Protein AF-A0A6N8VVC7-F1 (afdb_monomer)

Secondary structure (DSSP, 8-state):
-HHHHHHTTSS--SSS--EETTEEGGG--HHHHHHHHHHTEEEEESS----TTS-HHHHHSHHHHHTT--HHHHHHHHHHHHHHTT-GGGTT--GGGS-HHHHHHHHHHHHHTT--SEEEEESTTTTS-HHHHHHHHHHHHHHHHHH--EEEEE-S-HHHHHHH-SSEEEEETTEEEEEE-HHHHHHS-SSHHHHHHTTT---TTT-BHHHH-BS-SS-S-S---GGGEEETT-BHHHHHHHHHT-SSPEEEE-TTS-EEEEE-HHHHHHHHHHHHHHHHHHHTT----

pLDDT: mean 82.98, std 14.03, range [32.19, 97.25]

Mean predicted aligned error: 11.32 Å

Radius of gyration: 23.04 Å; Cα contacts (8 Å, |Δi|>4): 429; chains: 1; bounding box: 65×51×52 Å

Sequence (289 aa):
STLVRCINRLIEPSVGQVWLDGREVTAMNQEDLREIRRRELAMVFQHFGLMPHRNVLDNVGLPLEVAGVDKQERRERANSALELVGLGEWTGSMPNQLSGGMKQRVGLARGLAMDTPVLLMDEPFSALDPVIRRELQDELLALQESVQKTIVFITHDLNEAVRVGDRIAIMRDGEVVQVGAPNDVVLNPADSFVREFTQDVRLHGMVTAASIMDTGVEALTAQADDRYVVLEDAVLDELVPAGLSATQPLQVVNRAGVLVGVIPLERLARAMVSDEAAVAATTEGEPAG

Foldseek 3Di:
DVVLCCLLPVDQDPDDFHDDPNDTLNPDDPVVSVQCDLAAEFEQELPLPFDQPDFLLCSLLVSVVVSVHDPVLSSVLLLVLCVLLVNNVRRRPGPVVDDPLVSLSSSSSSRVSSLHQEYEYAASPVPDDPVSSVVVLVSVQVCCVPSVHHYHYDDLQLLSCLSNPQKDFDDDPRDGLDIDGSLCLQLPPNDPVSPVSLQQHACFPPDFLLSQFDQPPPDPPDDDPPLQEDERRHTLVNNVVSLVPDPAWHFYAYPVRRTRGTHGSVSSVSNVSSNVSNVVVVVVPDDDD

Structure (mmCIF, N/CA/C/O backbone):
data_AF-A0A6N8VVC7-F1
#
_entry.id   AF-A0A6N8VVC7-F1
#
loop_
_atom_site.group_PDB
_atom_site.id
_atom_site.type_symbol
_atom_site.label_atom_id
_atom_site.label_alt_id
_atom_site.label_comp_id
_atom_site.label_asym_id
_atom_site.label_entity_id
_atom_site.label_seq_id
_atom_site.pdbx_PDB_ins_code
_atom_site.Cartn_x
_atom_site.Cartn_y
_atom_site.Cartn_z
_atom_site.occupancy
_atom_site.B_iso_or_equiv
_atom_site.auth_seq_id
_atom_site.auth_comp_id
_atom_site.auth_asym_id
_atom_site.auth_atom_id
_atom_site.pdbx_PDB_model_num
ATOM 1 N N . SER A 1 1 ? -5.284 7.914 -7.922 1.00 78.94 1 SER A N 1
ATOM 2 C CA . SER A 1 1 ? -6.474 7.977 -7.049 1.00 78.94 1 SER A CA 1
ATOM 3 C C . SER A 1 1 ? -7.783 7.387 -7.624 1.00 78.94 1 SER A C 1
ATOM 5 O O . SER A 1 1 ? -8.416 6.586 -6.944 1.00 78.94 1 SER A O 1
ATOM 7 N N . THR A 1 2 ? -8.243 7.698 -8.850 1.00 91.69 2 THR A N 1
ATOM 8 C CA . THR A 1 2 ? -9.543 7.170 -9.358 1.00 91.69 2 THR A CA 1
ATOM 9 C C . THR A 1 2 ? -9.601 5.641 -9.463 1.00 91.69 2 THR A C 1
ATOM 11 O O . THR A 1 2 ? -10.576 5.041 -9.023 1.00 91.69 2 THR A O 1
ATOM 14 N N . LEU A 1 3 ? -8.543 4.998 -9.973 1.00 92.19 3 LEU A N 1
ATOM 15 C CA . LEU A 1 3 ? -8.510 3.544 -10.175 1.00 92.19 3 LEU A CA 1
ATOM 16 C C . LEU A 1 3 ? -8.762 2.751 -8.881 1.00 92.19 3 LEU A C 1
ATOM 18 O O . LEU A 1 3 ? -9.628 1.883 -8.861 1.00 92.19 3 LEU A O 1
ATOM 22 N N . VAL A 1 4 ? -8.079 3.078 -7.778 1.00 92.44 4 VAL A N 1
ATOM 23 C CA . VAL A 1 4 ? -8.287 2.372 -6.496 1.00 92.44 4 VAL A CA 1
ATOM 24 C C . VAL A 1 4 ? -9.694 2.569 -5.942 1.00 92.44 4 VAL A C 1
ATOM 26 O O . VAL A 1 4 ? -10.277 1.657 -5.356 1.00 92.44 4 VAL A O 1
ATOM 29 N N . ARG A 1 5 ? -10.285 3.746 -6.174 1.00 92.12 5 ARG A N 1
ATOM 30 C CA . ARG A 1 5 ? -11.671 4.017 -5.788 1.00 92.12 5 ARG A CA 1
ATOM 31 C C . ARG A 1 5 ? -12.655 3.228 -6.641 1.00 92.12 5 ARG A C 1
ATOM 33 O O . ARG A 1 5 ? -13.682 2.830 -6.104 1.00 92.12 5 ARG A O 1
ATOM 40 N N . CYS A 1 6 ? -12.333 2.946 -7.902 1.00 93.94 6 CYS A N 1
ATOM 41 C CA . CYS A 1 6 ? -13.095 2.019 -8.736 1.00 93.94 6 CYS A CA 1
ATOM 42 C C . CYS A 1 6 ? -12.968 0.567 -8.249 1.00 93.94 6 CYS A C 1
ATOM 44 O O . CYS A 1 6 ? -13.975 -0.135 -8.224 1.00 93.94 6 CYS A O 1
ATOM 46 N N . ILE A 1 7 ? -11.787 0.132 -7.785 1.00 92.50 7 ILE A N 1
ATOM 47 C CA . ILE A 1 7 ? -11.588 -1.219 -7.215 1.00 92.50 7 ILE A CA 1
ATOM 48 C C . ILE A 1 7 ? -12.507 -1.438 -6.007 1.00 92.50 7 ILE A C 1
ATOM 50 O O . ILE A 1 7 ? -13.240 -2.419 -5.947 1.00 92.50 7 ILE A O 1
ATOM 54 N N . ASN A 1 8 ? -12.532 -0.486 -5.070 1.00 91.44 8 ASN A N 1
ATOM 55 C CA . ASN A 1 8 ? -13.450 -0.537 -3.929 1.00 91.44 8 ASN A CA 1
ATOM 56 C C . ASN A 1 8 ? -14.879 -0.074 -4.278 1.00 91.44 8 ASN A C 1
ATOM 58 O O . ASN A 1 8 ? -15.743 0.005 -3.404 1.00 91.44 8 ASN A O 1
ATOM 62 N N . ARG A 1 9 ? -15.137 0.303 -5.537 1.00 93.69 9 ARG A N 1
ATOM 63 C CA . ARG A 1 9 ? -16.405 0.853 -6.040 1.00 93.69 9 ARG A CA 1
ATOM 64 C C . ARG A 1 9 ? -16.949 2.042 -5.224 1.00 93.69 9 ARG A C 1
ATOM 66 O O . ARG A 1 9 ? -18.148 2.191 -5.015 1.00 93.69 9 ARG A O 1
ATOM 73 N N . LEU A 1 10 ? -16.053 2.856 -4.662 1.00 91.81 10 LEU A N 1
ATOM 74 C CA . LEU A 1 10 ? -16.394 4.180 -4.115 1.00 91.81 10 LEU A CA 1
ATOM 75 C C . LEU A 1 10 ? -16.723 5.168 -5.239 1.00 91.81 10 LEU A C 1
ATOM 77 O O . LEU A 1 10 ? -17.429 6.147 -5.015 1.00 91.81 10 LEU A O 1
ATOM 81 N N . ILE A 1 11 ? -16.167 4.909 -6.422 1.00 93.94 11 ILE A N 1
ATOM 82 C CA . ILE A 1 11 ? -16.544 5.525 -7.686 1.00 93.94 11 ILE A CA 1
ATOM 83 C C . ILE A 1 11 ? -17.031 4.399 -8.594 1.00 93.94 11 ILE A C 1
ATOM 85 O O . ILE A 1 11 ? -16.358 3.375 -8.728 1.00 93.94 11 ILE A O 1
ATOM 89 N N . GLU A 1 12 ? -18.184 4.601 -9.217 1.00 92.81 12 GLU A N 1
ATOM 90 C CA . GLU A 1 12 ? -18.783 3.649 -10.142 1.00 92.81 12 GLU A CA 1
ATOM 91 C C . GLU A 1 12 ? -18.022 3.680 -11.475 1.00 92.81 12 GLU A C 1
ATOM 93 O O . GLU A 1 12 ? -17.964 4.736 -12.115 1.00 92.81 12 GLU A O 1
ATOM 98 N N . PRO A 1 13 ? -17.438 2.551 -11.918 1.00 94.50 13 PRO A N 1
ATOM 99 C CA . PRO A 1 13 ? -16.832 2.474 -13.239 1.00 94.50 13 PRO A CA 1
ATOM 100 C C . PRO A 1 13 ? -17.896 2.684 -14.318 1.00 94.50 13 PRO A C 1
ATOM 102 O O . PRO A 1 13 ? -18.950 2.051 -14.280 1.00 94.50 13 PRO A O 1
ATOM 105 N N . SER A 1 14 ? -17.615 3.536 -15.304 1.00 94.00 14 SER A N 1
ATOM 106 C CA . SER A 1 14 ? -18.539 3.759 -16.424 1.00 94.00 14 SER A CA 1
ATOM 107 C C . SER A 1 14 ? -18.718 2.505 -17.285 1.00 94.00 14 SER A C 1
ATOM 109 O O . SER A 1 14 ? -19.820 2.221 -17.742 1.00 94.00 14 SER A O 1
ATOM 111 N N . VAL A 1 15 ? -17.625 1.770 -17.511 1.00 94.50 15 VAL A N 1
ATOM 112 C CA . VAL A 1 15 ? -17.541 0.517 -18.277 1.00 94.50 15 VAL A CA 1
ATOM 113 C C . VAL A 1 15 ? -16.501 -0.401 -17.627 1.00 94.50 15 VAL A C 1
ATOM 115 O O . VAL A 1 15 ? -15.638 0.062 -16.879 1.00 94.50 15 VAL A O 1
ATOM 118 N N . GLY A 1 16 ? -16.546 -1.690 -17.962 1.00 94.62 16 GLY A N 1
ATOM 119 C CA . GLY A 1 16 ? -15.593 -2.689 -17.480 1.00 94.62 16 GLY A CA 1
ATOM 120 C C . GLY A 1 16 ? -16.075 -3.426 -16.233 1.00 94.62 16 GLY A C 1
ATOM 121 O O . GLY A 1 16 ? -17.210 -3.259 -15.791 1.00 94.62 16 GLY A O 1
ATOM 122 N N . GLN A 1 17 ? -15.209 -4.285 -15.702 1.00 95.81 17 GLN A N 1
ATOM 123 C CA . GLN A 1 17 ? -15.531 -5.175 -14.590 1.00 95.81 17 GLN A CA 1
ATOM 124 C C . GLN A 1 17 ? -14.400 -5.178 -13.569 1.00 95.81 17 GLN A C 1
ATOM 126 O O . GLN A 1 17 ? -13.226 -5.099 -13.932 1.00 95.81 17 GLN A O 1
ATOM 131 N N . VAL A 1 18 ? -14.759 -5.304 -12.294 1.00 95.06 18 VAL A N 1
ATOM 132 C CA . VAL A 1 18 ? -13.805 -5.489 -11.194 1.00 95.06 18 VAL A CA 1
ATOM 133 C C . VAL A 1 18 ? -14.085 -6.838 -10.556 1.00 95.06 18 VAL A C 1
ATOM 135 O O . VAL A 1 18 ? -15.209 -7.091 -10.127 1.00 95.06 18 VAL A O 1
ATOM 138 N N . TRP A 1 19 ? -13.063 -7.686 -10.481 1.00 95.25 19 TRP A N 1
ATOM 139 C CA . TRP A 1 19 ? -13.151 -9.022 -9.902 1.00 95.25 19 TRP A CA 1
ATOM 140 C C . TRP A 1 19 ? -12.286 -9.103 -8.645 1.00 95.25 19 TRP A C 1
ATOM 142 O O . TRP A 1 19 ? -11.112 -8.738 -8.684 1.00 95.25 19 TRP A O 1
ATOM 152 N N . LEU A 1 20 ? -12.864 -9.590 -7.547 1.00 92.69 20 LEU A N 1
ATOM 153 C CA . LEU A 1 20 ? -12.183 -9.849 -6.278 1.00 92.69 20 LEU A CA 1
ATOM 154 C C . LEU A 1 20 ? -12.469 -11.292 -5.860 1.00 92.69 20 LEU A C 1
ATOM 156 O O . LEU A 1 20 ? -13.633 -11.661 -5.698 1.00 92.69 20 LEU A O 1
ATOM 160 N N . ASP A 1 21 ? -11.428 -12.119 -5.745 1.00 89.25 21 ASP A N 1
ATOM 161 C CA . ASP A 1 21 ? -11.532 -13.547 -5.400 1.00 89.25 21 ASP A CA 1
ATOM 162 C C . ASP A 1 21 ? -12.640 -14.282 -6.178 1.00 89.25 21 ASP A C 1
ATOM 164 O O . ASP A 1 21 ? -13.493 -14.975 -5.623 1.00 89.25 21 ASP A O 1
ATOM 168 N N . GLY A 1 22 ? -12.668 -14.067 -7.498 1.00 90.62 22 GLY A N 1
ATOM 169 C CA . GLY A 1 22 ? -13.634 -14.692 -8.407 1.00 90.62 22 GLY A CA 1
ATOM 170 C C . GLY A 1 22 ? -15.055 -14.117 -8.363 1.00 90.62 22 GLY A C 1
ATOM 171 O O . GLY A 1 22 ? -15.917 -14.610 -9.087 1.00 90.62 22 GLY A O 1
ATOM 172 N N . ARG A 1 23 ? -15.320 -13.069 -7.572 1.00 92.75 23 ARG A N 1
ATOM 173 C CA . ARG A 1 23 ? -16.616 -12.373 -7.529 1.00 92.75 23 ARG A CA 1
ATOM 174 C C . ARG A 1 23 ? -16.548 -11.018 -8.218 1.00 92.75 23 ARG A C 1
ATOM 176 O O . ARG A 1 23 ? -15.637 -10.229 -7.979 1.00 92.75 23 ARG A O 1
ATOM 183 N N . GLU A 1 24 ? -17.548 -10.729 -9.041 1.00 95.06 24 GLU A N 1
ATOM 184 C CA . GLU A 1 24 ? -17.646 -9.459 -9.758 1.00 95.06 24 GLU A CA 1
ATOM 185 C C . GLU A 1 24 ? -18.219 -8.349 -8.857 1.00 95.06 24 GLU A C 1
ATOM 187 O O . GLU A 1 24 ? -19.419 -8.295 -8.588 1.00 95.06 24 GLU A O 1
ATOM 192 N N . VAL A 1 25 ? -17.365 -7.420 -8.424 1.00 94.00 25 VAL A N 1
ATOM 193 C CA . VAL A 1 25 ? -17.704 -6.288 -7.542 1.00 94.00 25 VAL A CA 1
ATOM 194 C C . VAL A 1 25 ? -18.614 -5.268 -8.238 1.00 94.00 25 VAL A C 1
ATOM 196 O O . VAL A 1 25 ? -19.481 -4.650 -7.612 1.00 94.00 25 VAL A O 1
ATOM 199 N N . THR A 1 26 ? -18.458 -5.097 -9.552 1.00 93.50 26 THR A N 1
ATOM 200 C CA . THR A 1 26 ? -19.267 -4.180 -10.374 1.00 93.50 26 THR A CA 1
ATOM 201 C C . THR A 1 26 ? -20.738 -4.584 -10.454 1.00 93.50 26 THR A C 1
ATOM 203 O O . THR A 1 26 ? -21.599 -3.710 -10.533 1.00 93.50 26 THR A O 1
ATOM 206 N N . ALA A 1 27 ? -21.042 -5.881 -10.358 1.00 93.06 27 ALA A N 1
ATOM 207 C CA . ALA A 1 27 ? -22.402 -6.413 -10.432 1.00 93.06 27 ALA A CA 1
ATOM 208 C C . ALA A 1 27 ? -23.106 -6.525 -9.064 1.00 93.06 27 ALA A C 1
ATOM 210 O O . ALA A 1 27 ? -24.308 -6.788 -9.008 1.00 93.06 27 ALA A O 1
ATOM 211 N N . MET A 1 28 ? -22.385 -6.317 -7.957 1.00 94.62 28 MET A N 1
ATOM 212 C CA . MET A 1 28 ? -22.926 -6.487 -6.605 1.00 94.62 28 MET A CA 1
ATOM 213 C C . MET A 1 28 ? -24.027 -5.485 -6.267 1.00 94.62 28 MET A C 1
ATOM 215 O O . MET A 1 28 ? -23.991 -4.316 -6.672 1.00 94.62 28 MET A O 1
ATOM 219 N N . ASN A 1 29 ? -24.984 -5.927 -5.455 1.00 94.94 29 ASN A N 1
ATOM 220 C CA . ASN A 1 29 ? -25.919 -5.015 -4.812 1.00 94.94 29 ASN A CA 1
ATOM 221 C C . ASN A 1 29 ? -25.224 -4.257 -3.654 1.00 94.94 29 ASN A C 1
ATOM 223 O O . ASN A 1 29 ? -24.068 -4.499 -3.307 1.00 94.94 29 ASN A O 1
ATOM 227 N N . GLN A 1 30 ? -25.935 -3.308 -3.042 1.00 93.31 30 GLN A N 1
ATOM 228 C CA . GLN A 1 30 ? -25.384 -2.477 -1.963 1.00 93.31 30 GLN A CA 1
ATOM 229 C C . GLN A 1 30 ? -25.086 -3.248 -0.668 1.00 93.31 30 GLN A C 1
ATOM 231 O O . GLN A 1 30 ? -24.292 -2.783 0.146 1.00 93.31 30 GLN A O 1
ATOM 236 N N . GLU A 1 31 ? -25.748 -4.375 -0.428 1.00 94.00 31 GLU A N 1
ATOM 237 C CA . GLU A 1 31 ? -25.526 -5.207 0.753 1.00 94.00 31 GLU A CA 1
ATOM 238 C C . GLU A 1 31 ? -24.251 -6.036 0.609 1.00 94.00 31 GLU A C 1
ATOM 240 O O . GLU A 1 31 ? -23.362 -5.904 1.451 1.00 94.00 31 GLU A O 1
ATOM 245 N N . ASP A 1 32 ? -24.105 -6.745 -0.510 1.00 93.19 32 ASP A N 1
ATOM 246 C CA . ASP A 1 32 ? -22.912 -7.536 -0.835 1.00 93.19 32 ASP A CA 1
ATOM 247 C C . ASP A 1 32 ? -21.659 -6.645 -0.872 1.00 93.19 32 ASP A C 1
ATOM 249 O O . ASP A 1 32 ? -20.613 -6.974 -0.311 1.00 93.19 32 ASP A O 1
ATOM 253 N N . LEU A 1 33 ? -21.781 -5.448 -1.461 1.00 93.56 33 LEU A N 1
ATOM 254 C CA . LEU A 1 33 ? -20.683 -4.485 -1.532 1.00 93.56 33 LEU A CA 1
ATOM 255 C C . LEU A 1 33 ? -20.247 -3.993 -0.143 1.00 93.56 33 LEU A C 1
ATOM 257 O O . LEU A 1 33 ? -19.058 -3.776 0.103 1.00 93.56 33 LEU A O 1
ATOM 261 N N . ARG A 1 34 ? -21.195 -3.812 0.788 1.00 92.06 34 ARG A N 1
ATOM 262 C CA . ARG A 1 34 ? -20.874 -3.469 2.183 1.00 92.06 34 ARG A CA 1
ATOM 263 C C . ARG A 1 34 ? -20.192 -4.625 2.900 1.00 92.06 34 ARG A C 1
ATOM 265 O O . ARG A 1 34 ? -19.329 -4.360 3.732 1.00 92.06 34 ARG A O 1
ATOM 272 N N . GLU A 1 35 ? -20.572 -5.866 2.616 1.00 91.12 35 GLU A N 1
ATOM 273 C CA . GLU A 1 35 ? -19.940 -7.035 3.224 1.00 91.12 35 GLU A CA 1
ATOM 274 C C . GLU A 1 35 ? -18.478 -7.168 2.788 1.00 91.12 35 GLU A C 1
ATOM 276 O O . GLU A 1 35 ? -17.598 -7.240 3.649 1.00 91.12 35 GLU A O 1
ATOM 281 N N . ILE A 1 36 ? -18.198 -7.065 1.485 1.00 92.38 36 ILE A N 1
ATOM 282 C CA . ILE A 1 36 ? -16.823 -7.085 0.964 1.00 92.38 36 ILE A CA 1
ATOM 283 C C . ILE A 1 36 ? -15.977 -5.965 1.580 1.00 92.38 36 ILE A C 1
ATOM 285 O O . ILE A 1 36 ? -14.871 -6.206 2.061 1.00 92.38 36 ILE A O 1
ATOM 289 N N . ARG A 1 37 ? -16.516 -4.746 1.679 1.00 91.56 37 ARG A N 1
ATOM 290 C CA . ARG A 1 37 ? -15.830 -3.612 2.329 1.00 91.56 37 ARG A CA 1
ATOM 291 C C . ARG A 1 37 ? -15.548 -3.798 3.817 1.00 91.56 37 ARG A C 1
ATOM 293 O O . ARG A 1 37 ? -14.728 -3.077 4.370 1.00 91.56 37 ARG A O 1
ATOM 300 N N . ARG A 1 38 ? -16.274 -4.690 4.490 1.00 89.88 38 ARG A N 1
ATOM 301 C CA . ARG A 1 38 ? -16.102 -4.967 5.922 1.00 89.88 38 ARG A CA 1
ATOM 302 C C . ARG A 1 38 ? -15.168 -6.136 6.189 1.00 89.88 38 ARG A C 1
ATOM 304 O O . ARG A 1 38 ? -14.688 -6.247 7.308 1.00 89.88 38 ARG A O 1
ATOM 311 N N . ARG A 1 39 ? -14.984 -7.036 5.226 1.00 88.00 39 ARG A N 1
ATOM 312 C CA . ARG A 1 39 ? -14.303 -8.319 5.456 1.00 88.00 39 ARG A CA 1
ATOM 313 C C . ARG A 1 39 ? -13.090 -8.536 4.569 1.00 88.00 39 ARG A C 1
ATOM 315 O O . ARG A 1 39 ? -12.189 -9.265 4.958 1.00 88.00 39 ARG A O 1
ATOM 322 N N . GLU A 1 40 ? -13.054 -7.899 3.404 1.00 91.19 40 GLU A N 1
ATOM 323 C CA . GLU A 1 40 ? -12.106 -8.260 2.350 1.00 91.19 40 GLU A CA 1
ATOM 324 C C . GLU A 1 40 ? -11.221 -7.116 1.876 1.00 91.19 40 GLU A C 1
ATOM 326 O O . GLU A 1 40 ? -10.076 -7.344 1.489 1.00 91.19 40 GLU A O 1
ATOM 331 N N . LEU A 1 41 ? -11.730 -5.887 1.955 1.00 92.00 41 LEU A N 1
ATOM 332 C CA . LEU A 1 41 ? -11.021 -4.678 1.556 1.00 92.00 41 LEU A CA 1
ATOM 333 C C . LEU A 1 41 ? -10.814 -3.760 2.758 1.00 92.00 41 LEU A C 1
ATOM 335 O O . LEU A 1 41 ? -11.771 -3.385 3.433 1.00 92.00 41 LEU A O 1
ATOM 339 N N . ALA A 1 42 ? -9.582 -3.306 2.953 1.00 90.75 42 ALA A N 1
ATOM 340 C CA . ALA A 1 42 ? -9.270 -2.148 3.781 1.00 90.75 42 ALA A CA 1
ATOM 341 C C . ALA A 1 42 ? -8.716 -1.033 2.895 1.00 90.75 42 ALA A C 1
ATOM 343 O O . ALA A 1 42 ? -8.027 -1.296 1.913 1.00 90.75 42 ALA A O 1
ATOM 344 N N . MET A 1 43 ? -9.022 0.222 3.230 1.00 89.19 43 MET A N 1
ATOM 345 C CA . MET A 1 43 ? -8.542 1.382 2.480 1.00 89.19 43 MET A CA 1
ATOM 346 C C . MET A 1 43 ? -7.843 2.385 3.397 1.00 89.19 43 MET A C 1
ATOM 348 O O . MET A 1 43 ? -8.402 2.814 4.409 1.00 89.19 43 MET A O 1
ATOM 352 N N . VAL A 1 44 ? -6.638 2.789 3.001 1.00 87.81 44 VAL A N 1
ATOM 353 C CA . VAL A 1 44 ? -5.852 3.870 3.595 1.00 87.81 44 VAL A CA 1
ATOM 354 C C . VAL A 1 44 ? -5.891 5.054 2.633 1.00 87.81 44 VAL A C 1
ATOM 356 O O . VAL A 1 44 ? -5.515 4.944 1.467 1.00 87.81 44 VAL A O 1
ATOM 359 N N . PHE A 1 45 ? -6.403 6.183 3.115 1.00 83.00 45 PHE A N 1
ATOM 360 C CA . PHE A 1 45 ? -6.568 7.405 2.330 1.00 83.00 45 PHE A CA 1
ATOM 361 C C . PHE A 1 45 ? -5.400 8.367 2.559 1.00 83.00 45 PHE A C 1
ATOM 363 O O . PHE A 1 45 ? -4.958 8.506 3.698 1.00 83.00 45 PHE A O 1
ATOM 370 N N . GLN A 1 46 ? -5.036 9.132 1.526 1.00 78.56 46 GLN A N 1
ATOM 371 C CA . GLN A 1 46 ? -4.099 10.264 1.584 1.00 78.56 46 GLN A CA 1
ATOM 372 C C . GLN A 1 46 ? -4.400 11.235 2.739 1.00 78.56 46 GLN A C 1
ATOM 374 O O . GLN A 1 46 ? -3.512 11.721 3.437 1.00 78.56 46 GLN A O 1
ATOM 379 N N . HIS A 1 47 ? -5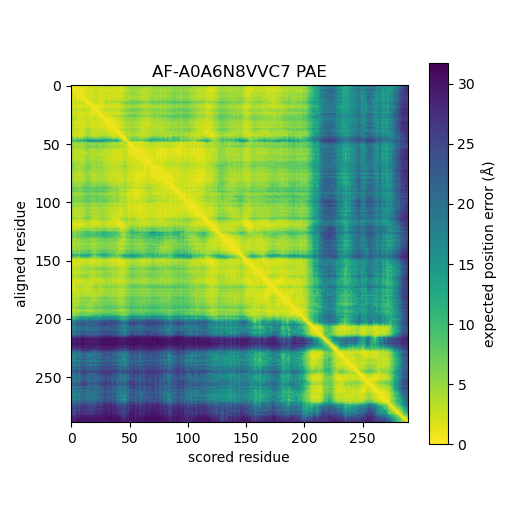.687 11.509 2.972 1.00 75.56 47 HIS A N 1
ATOM 380 C CA . HIS A 1 47 ? -6.155 12.217 4.156 1.00 75.56 47 HIS A CA 1
ATOM 381 C C . HIS A 1 47 ? -6.829 11.229 5.098 1.00 75.56 47 HIS A C 1
ATOM 383 O O . HIS A 1 47 ? -7.966 10.812 4.885 1.00 75.56 47 HIS A O 1
ATOM 389 N N . PHE A 1 48 ? -6.135 10.889 6.182 1.00 73.19 48 PHE A N 1
ATOM 390 C CA . PHE A 1 48 ? -6.539 9.824 7.101 1.00 73.19 48 PHE A CA 1
ATOM 391 C C . PHE A 1 48 ? -7.893 10.048 7.781 1.00 73.19 48 PHE A C 1
ATOM 393 O O . PHE A 1 48 ? -8.462 9.095 8.311 1.00 73.19 48 PHE A O 1
ATOM 400 N N . GLY A 1 49 ? -8.439 11.270 7.756 1.00 79.44 49 GLY A N 1
ATOM 401 C CA . GLY A 1 49 ? -9.816 11.536 8.182 1.00 79.44 49 GLY A CA 1
ATOM 402 C C . GLY A 1 49 ? -10.103 10.991 9.580 1.00 79.44 49 GLY A C 1
ATOM 403 O O . GLY A 1 49 ? -11.090 10.282 9.780 1.00 79.44 49 GLY A O 1
ATOM 404 N N . LEU A 1 50 ? -9.182 11.222 10.521 1.00 89.69 50 LEU A N 1
ATOM 405 C CA . LEU A 1 50 ? -9.362 10.794 11.904 1.00 89.69 50 LEU A CA 1
ATOM 406 C C . LEU A 1 50 ? -10.546 11.547 12.510 1.00 89.69 50 LEU A C 1
ATOM 408 O O . LEU A 1 50 ? -10.677 12.760 12.342 1.00 89.69 50 LEU A O 1
ATOM 412 N N . MET A 1 51 ? -11.392 10.829 13.237 1.00 93.50 51 MET A N 1
ATOM 413 C CA . MET A 1 51 ? -12.521 11.389 13.962 1.00 93.50 51 MET A CA 1
ATOM 414 C C . MET A 1 51 ? -11.985 12.242 15.118 1.00 93.50 51 MET A C 1
ATOM 416 O O . MET A 1 51 ? -11.428 11.687 16.068 1.00 93.50 51 MET A O 1
ATOM 420 N N . PRO A 1 52 ? -12.157 13.578 15.085 1.00 92.81 52 PRO A N 1
ATOM 421 C CA . PRO A 1 52 ? -11.506 14.486 16.033 1.00 92.81 52 PRO A CA 1
ATOM 422 C C . PRO A 1 52 ? -12.052 14.365 17.461 1.00 92.81 52 PRO A C 1
ATOM 424 O O . PRO A 1 52 ? -11.425 14.835 18.402 1.00 92.81 52 PRO A O 1
ATOM 427 N N . HIS A 1 53 ? -13.224 13.748 17.617 1.00 95.19 53 HIS A N 1
ATOM 428 C CA . HIS A 1 53 ? -13.933 13.552 18.881 1.00 95.19 53 HIS A CA 1
ATOM 429 C C . HIS A 1 53 ? -13.743 12.141 19.465 1.00 95.19 53 HIS A C 1
ATOM 431 O O . HIS A 1 53 ? -14.395 11.796 20.447 1.00 95.19 53 HIS A O 1
ATOM 437 N N . ARG A 1 54 ? -12.877 11.316 18.866 1.00 95.88 54 ARG A N 1
ATOM 438 C CA . ARG A 1 54 ? -12.507 9.984 19.360 1.00 95.88 54 ARG A CA 1
ATOM 439 C C . ARG A 1 54 ? -11.006 9.951 19.638 1.00 95.88 54 ARG A C 1
ATOM 441 O O . ARG A 1 54 ? -10.250 10.619 18.937 1.00 95.88 54 ARG A O 1
ATOM 448 N N . ASN A 1 55 ? -10.581 9.179 20.636 1.00 96.75 55 ASN A N 1
ATOM 449 C CA . ASN A 1 55 ? -9.155 8.949 20.889 1.00 96.75 55 ASN A CA 1
ATOM 450 C C . ASN A 1 55 ? -8.537 8.060 19.790 1.00 96.75 55 ASN A C 1
ATOM 452 O O . ASN A 1 55 ? -9.226 7.605 18.871 1.00 96.75 55 ASN A O 1
ATOM 456 N N . VAL A 1 56 ? -7.227 7.841 19.858 1.00 96.81 56 VAL A N 1
ATOM 457 C CA . VAL A 1 56 ? -6.472 7.021 18.903 1.00 96.81 56 VAL A CA 1
ATOM 458 C C . VAL A 1 56 ? -7.001 5.591 18.836 1.00 96.81 56 VAL A C 1
ATOM 460 O O . VAL A 1 56 ? -7.287 5.109 17.740 1.00 96.81 56 VAL A O 1
ATOM 463 N N . LEU A 1 57 ? -7.199 4.937 19.982 1.00 97.25 57 LEU A N 1
ATOM 464 C CA . LEU A 1 57 ? -7.692 3.560 20.036 1.00 97.25 57 LEU A CA 1
ATOM 465 C C . LEU A 1 57 ? -9.064 3.413 19.365 1.00 97.25 57 LEU A C 1
ATOM 467 O O . LEU A 1 57 ? -9.280 2.513 18.556 1.00 97.25 57 LEU A O 1
ATOM 471 N N . ASP A 1 58 ? -9.979 4.334 19.655 1.00 96.44 58 ASP A N 1
ATOM 472 C CA . ASP A 1 58 ? -11.337 4.344 19.116 1.00 96.44 58 ASP A CA 1
ATOM 473 C C . ASP A 1 58 ? -11.367 4.729 17.627 1.00 96.44 58 ASP A C 1
ATOM 475 O O . ASP A 1 58 ? -12.289 4.340 16.911 1.00 96.44 58 ASP A O 1
ATOM 479 N N . ASN A 1 59 ? -10.375 5.484 17.143 1.00 95.94 59 ASN A N 1
ATOM 480 C CA . ASN A 1 59 ? -10.190 5.754 15.716 1.00 95.94 59 ASN A CA 1
ATOM 481 C C . ASN A 1 59 ? -9.744 4.501 14.961 1.00 95.94 59 ASN A C 1
ATOM 483 O O . ASN A 1 59 ? -10.291 4.206 13.897 1.00 95.94 59 ASN A O 1
ATOM 487 N N . VAL A 1 60 ? -8.773 3.768 15.510 1.00 95.75 60 VAL A N 1
ATOM 488 C CA . VAL A 1 60 ? -8.275 2.516 14.923 1.00 95.75 60 VAL A CA 1
ATOM 489 C C . VAL A 1 60 ? -9.342 1.422 14.979 1.00 95.75 60 VAL A C 1
ATOM 491 O O . VAL A 1 60 ? -9.529 0.705 14.003 1.00 95.75 60 VAL A O 1
ATOM 494 N N . GLY A 1 61 ? -10.110 1.341 16.069 1.00 96.00 61 GLY A N 1
ATOM 495 C CA . GLY A 1 61 ? -11.204 0.379 16.228 1.00 96.00 61 GLY A CA 1
ATOM 496 C C . GLY A 1 61 ? -12.497 0.725 15.475 1.00 96.00 61 GLY A C 1
ATOM 497 O O . GLY A 1 61 ? -13.395 -0.117 15.399 1.00 96.00 61 GLY A O 1
ATOM 498 N N . LEU A 1 62 ? -12.624 1.934 14.913 1.00 94.56 62 LEU A N 1
ATOM 499 C CA . LEU A 1 62 ? -13.854 2.400 14.258 1.00 94.56 62 LEU A CA 1
ATOM 500 C C . LEU A 1 62 ? -14.321 1.492 13.101 1.00 94.56 62 LEU A C 1
ATOM 502 O O . LEU A 1 62 ? -15.513 1.185 13.046 1.00 94.56 62 LEU A O 1
ATOM 506 N N . PRO A 1 63 ? -13.459 1.028 12.177 1.00 92.19 63 PRO A N 1
ATOM 507 C CA . PRO A 1 63 ? -13.906 0.147 11.100 1.00 92.19 63 PRO A CA 1
ATOM 508 C C . PRO A 1 63 ? -14.437 -1.193 11.617 1.00 92.19 63 PRO A C 1
ATOM 510 O O . PRO A 1 63 ? -15.457 -1.677 11.130 1.00 92.19 63 PRO A O 1
ATOM 513 N N . LEU A 1 64 ? -13.816 -1.745 12.664 1.00 93.56 64 LEU A N 1
ATOM 514 C CA . LEU A 1 64 ? -14.267 -2.977 13.309 1.00 93.56 64 LEU A CA 1
ATOM 515 C C . LEU A 1 64 ? -15.613 -2.770 14.032 1.00 93.56 64 LEU A C 1
ATOM 517 O O . LEU A 1 64 ? -16.453 -3.669 14.056 1.00 93.56 64 LEU A O 1
ATOM 521 N N . GLU A 1 65 ? -15.855 -1.579 14.599 1.00 94.19 65 GLU A N 1
ATOM 522 C CA . GLU A 1 65 ? -17.160 -1.192 15.165 1.00 94.19 65 GLU A CA 1
ATOM 523 C C . GLU A 1 65 ? -18.243 -1.197 14.091 1.00 94.19 65 GLU A C 1
ATOM 525 O O . GLU A 1 65 ? -19.308 -1.778 14.293 1.00 94.19 65 GLU A O 1
ATOM 530 N N . VAL A 1 66 ? -17.948 -0.615 12.929 1.00 91.19 66 VAL A N 1
ATOM 531 C CA . VAL A 1 66 ? -18.852 -0.600 11.771 1.00 91.19 66 VAL A CA 1
ATOM 532 C C . VAL A 1 66 ? -19.063 -2.005 11.191 1.00 91.19 66 VAL A C 1
ATOM 534 O O . VAL A 1 66 ? -20.137 -2.290 10.655 1.00 91.19 66 VAL A O 1
ATOM 537 N N . ALA A 1 67 ? -18.068 -2.887 11.308 1.00 88.56 67 ALA A N 1
ATOM 538 C CA . ALA A 1 67 ? -18.155 -4.294 10.923 1.00 88.56 67 ALA A CA 1
ATOM 539 C C . ALA A 1 67 ? -18.911 -5.171 11.941 1.00 88.56 67 ALA A C 1
ATOM 541 O O . ALA A 1 67 ? -19.221 -6.319 11.632 1.00 88.56 67 ALA A O 1
ATOM 542 N N . GLY A 1 68 ? -19.257 -4.637 13.119 1.00 90.75 68 GLY A N 1
ATOM 543 C CA . GLY A 1 68 ? -20.030 -5.347 14.142 1.00 90.75 68 GLY A CA 1
ATOM 544 C C . GLY A 1 68 ? -19.215 -6.296 15.026 1.00 90.75 68 GLY A C 1
ATOM 545 O O . GLY A 1 68 ? -19.801 -7.157 15.675 1.00 90.75 68 GLY A O 1
ATOM 546 N N . VAL A 1 69 ? -17.888 -6.149 15.067 1.00 93.62 69 VAL A N 1
ATOM 547 C CA . VAL A 1 69 ? -16.993 -6.950 15.926 1.00 93.62 69 VAL A CA 1
ATOM 548 C C . VAL A 1 69 ? -17.281 -6.657 17.407 1.00 93.62 69 VAL A C 1
ATOM 550 O O . VAL A 1 69 ? -17.746 -5.566 17.742 1.00 93.62 69 VAL A O 1
ATOM 553 N N . ASP A 1 70 ? -17.034 -7.588 18.330 1.00 96.69 70 ASP A N 1
ATOM 554 C CA . ASP A 1 70 ? -17.249 -7.331 19.762 1.00 96.69 70 ASP A CA 1
ATOM 555 C C . ASP A 1 70 ? -16.316 -6.227 20.303 1.00 96.69 70 ASP A C 1
ATOM 557 O O . ASP A 1 70 ? -15.244 -5.969 19.760 1.00 96.69 70 ASP A O 1
ATOM 561 N N . LYS A 1 71 ? -16.732 -5.503 21.349 1.00 95.75 71 LYS A N 1
ATOM 562 C CA . LYS A 1 71 ? -15.953 -4.384 21.905 1.00 95.75 71 LYS A CA 1
ATOM 563 C C . LYS A 1 71 ? -14.591 -4.824 22.446 1.00 95.75 71 LYS A C 1
ATOM 565 O O . LYS A 1 71 ? -13.636 -4.058 22.318 1.00 95.75 71 LYS A O 1
ATOM 570 N N . GLN A 1 72 ? -14.504 -5.992 23.077 1.00 96.75 72 GLN A N 1
ATOM 571 C CA . GLN A 1 72 ? -13.244 -6.476 23.629 1.00 96.75 72 GLN A CA 1
ATOM 572 C C . GLN A 1 72 ? -12.266 -6.813 22.501 1.00 96.75 72 GLN A C 1
ATOM 574 O O . GLN A 1 72 ? -11.183 -6.232 22.438 1.00 96.75 72 GLN A O 1
ATOM 579 N N . GLU A 1 73 ? -12.714 -7.626 21.546 1.00 96.06 73 GLU A N 1
ATOM 580 C CA . GLU A 1 73 ? -11.934 -8.009 20.367 1.00 96.06 73 GLU A CA 1
ATOM 581 C C . GLU A 1 73 ? -11.493 -6.788 19.541 1.00 96.06 73 GLU A C 1
ATOM 583 O O . GLU A 1 73 ? -10.348 -6.698 19.101 1.00 96.06 73 GLU A O 1
ATOM 588 N N . ARG A 1 74 ? -12.368 -5.784 19.395 1.00 95.75 74 ARG A N 1
ATOM 589 C CA . ARG A 1 74 ? -12.032 -4.506 18.749 1.00 95.75 74 ARG A CA 1
ATOM 590 C C . ARG A 1 74 ? -10.843 -3.807 19.381 1.00 95.75 74 ARG A C 1
ATOM 592 O O . ARG A 1 74 ? -9.981 -3.310 18.662 1.00 95.75 74 ARG A O 1
ATOM 599 N N . ARG A 1 75 ? -10.823 -3.717 20.712 1.00 96.25 75 ARG A N 1
ATOM 600 C CA . ARG A 1 75 ? -9.751 -3.031 21.444 1.00 96.25 75 ARG A CA 1
ATOM 601 C C . ARG A 1 75 ? -8.451 -3.816 21.369 1.00 96.25 75 ARG A C 1
ATOM 603 O O . ARG A 1 75 ? -7.407 -3.196 21.222 1.00 96.25 75 ARG A O 1
ATOM 610 N N . GLU A 1 76 ? -8.521 -5.142 21.436 1.00 96.31 76 GLU A N 1
ATOM 611 C CA . GLU A 1 76 ? -7.356 -6.019 21.290 1.00 96.31 76 GLU A CA 1
ATOM 612 C C . GLU A 1 76 ? -6.713 -5.844 19.907 1.00 96.31 76 GLU A C 1
ATOM 614 O O . GLU A 1 76 ? -5.554 -5.443 19.828 1.00 96.31 76 GLU A O 1
ATOM 619 N N . ARG A 1 77 ? -7.484 -5.994 18.820 1.00 94.62 77 ARG A N 1
ATOM 620 C CA . ARG A 1 77 ? -6.980 -5.800 17.446 1.00 94.62 77 ARG A CA 1
ATOM 621 C C . ARG A 1 77 ? -6.451 -4.386 17.203 1.00 94.62 77 ARG A C 1
ATOM 623 O O . ARG A 1 77 ? -5.411 -4.213 16.573 1.00 94.62 77 ARG A O 1
ATOM 630 N N . ALA A 1 78 ? -7.153 -3.369 17.705 1.00 95.88 78 ALA A N 1
ATOM 631 C CA . ALA A 1 78 ? -6.723 -1.983 17.558 1.00 95.88 78 ALA A CA 1
ATOM 632 C C . ALA A 1 78 ? -5.427 -1.684 18.330 1.00 95.88 78 ALA A C 1
ATOM 634 O O . ALA A 1 78 ? -4.578 -0.962 17.813 1.00 95.88 78 ALA A O 1
ATOM 635 N N . ASN A 1 79 ? -5.244 -2.255 19.524 1.00 95.50 79 ASN A N 1
ATOM 636 C CA . ASN A 1 79 ? -3.990 -2.149 20.272 1.00 95.50 79 ASN A CA 1
ATOM 637 C C . ASN A 1 79 ? -2.839 -2.829 19.529 1.00 95.50 79 ASN A C 1
ATOM 639 O O . ASN A 1 79 ? -1.811 -2.193 19.332 1.00 95.50 79 ASN A O 1
ATOM 643 N N . SER A 1 80 ? -3.025 -4.062 19.048 1.00 91.94 80 SER A N 1
ATOM 644 C CA . SER A 1 80 ? -1.986 -4.760 18.281 1.00 91.94 80 SER A CA 1
ATOM 645 C C . SER A 1 80 ? -1.590 -3.982 17.024 1.00 91.94 80 SER A C 1
ATOM 647 O O . SER A 1 80 ? -0.408 -3.821 16.743 1.00 91.94 80 SER A O 1
ATOM 649 N N . ALA A 1 81 ? -2.559 -3.415 16.298 1.00 90.06 81 ALA A N 1
ATOM 650 C CA . ALA A 1 81 ? -2.267 -2.567 15.144 1.00 90.06 81 ALA A CA 1
ATOM 651 C C . ALA A 1 81 ? -1.511 -1.280 15.522 1.00 90.06 81 ALA A C 1
ATOM 653 O O . ALA A 1 81 ? -0.672 -0.818 14.754 1.00 90.06 81 ALA A O 1
ATOM 654 N N . LEU A 1 82 ? -1.792 -0.699 16.693 1.00 92.12 82 LEU A N 1
ATOM 655 C CA . LEU A 1 82 ? -1.072 0.470 17.203 1.00 92.12 82 LEU A CA 1
ATOM 656 C C . LEU A 1 82 ? 0.349 0.130 17.652 1.00 92.12 82 LEU A C 1
ATOM 658 O O . LEU A 1 82 ? 1.248 0.932 17.427 1.00 92.12 82 LEU A O 1
ATOM 662 N N . GLU A 1 83 ? 0.568 -1.035 18.254 1.00 89.44 83 GLU A N 1
ATOM 663 C CA . GLU A 1 83 ? 1.903 -1.529 18.605 1.00 89.44 83 GLU A CA 1
ATOM 664 C C . GLU A 1 83 ? 2.768 -1.721 17.357 1.00 89.44 83 GLU A C 1
ATOM 666 O O . GLU A 1 83 ? 3.909 -1.261 17.340 1.00 89.44 83 GLU A O 1
ATOM 671 N N . LEU A 1 84 ? 2.200 -2.296 16.291 1.00 81.50 84 LEU A N 1
ATOM 672 C CA . LEU A 1 84 ? 2.892 -2.514 15.016 1.00 81.50 84 LEU A CA 1
ATOM 673 C C . LEU A 1 84 ? 3.394 -1.219 14.364 1.00 81.50 84 LEU A C 1
ATOM 675 O O . LEU A 1 84 ? 4.442 -1.234 13.731 1.00 81.50 84 LEU A O 1
ATOM 679 N N . VAL A 1 85 ? 2.681 -0.103 14.542 1.00 80.12 85 VAL A N 1
ATOM 680 C CA . VAL A 1 85 ? 3.079 1.216 14.005 1.00 80.12 85 VAL A CA 1
ATOM 681 C C . VAL A 1 85 ? 3.794 2.105 15.039 1.00 80.12 85 VAL A C 1
ATOM 683 O O . VAL A 1 85 ? 3.932 3.318 14.846 1.00 80.12 85 VAL A O 1
ATOM 686 N N . GLY A 1 86 ? 4.182 1.543 16.190 1.00 83.88 86 GLY A N 1
ATOM 687 C CA . GLY A 1 86 ? 4.915 2.255 17.244 1.00 83.88 86 GLY A CA 1
ATOM 688 C C . GLY A 1 86 ? 4.093 3.273 18.050 1.00 83.88 86 GLY A C 1
ATOM 689 O O . GLY A 1 86 ? 4.654 4.190 18.646 1.00 83.88 86 GLY A O 1
ATOM 690 N N . LEU A 1 87 ? 2.763 3.146 18.083 1.00 90.00 87 LEU A N 1
ATOM 691 C CA . LEU A 1 87 ? 1.836 4.052 18.779 1.00 90.00 87 LEU A CA 1
ATOM 692 C C . LEU A 1 87 ? 1.100 3.424 19.978 1.00 90.00 87 LEU A C 1
ATOM 694 O O . LEU A 1 87 ? 0.104 3.983 20.445 1.00 90.00 87 LEU A O 1
ATOM 698 N N . GLY A 1 88 ? 1.583 2.302 20.520 1.00 91.06 88 GLY A N 1
ATOM 699 C CA . GLY A 1 88 ? 0.951 1.616 21.661 1.00 91.06 88 GLY A CA 1
ATOM 700 C C . GLY A 1 88 ? 0.746 2.505 22.903 1.00 91.06 88 GLY A C 1
ATOM 701 O O . GLY A 1 88 ? -0.289 2.431 23.566 1.00 91.06 88 GLY A O 1
ATOM 702 N N . GLU A 1 89 ? 1.670 3.430 23.177 1.00 93.25 89 GLU A N 1
ATOM 703 C CA . GLU A 1 89 ? 1.573 4.357 24.320 1.00 93.25 89 GLU A CA 1
ATOM 704 C C . GLU A 1 89 ? 0.574 5.511 24.104 1.00 93.25 89 GLU A C 1
ATOM 706 O O . GLU A 1 89 ? 0.184 6.195 25.049 1.00 93.25 89 GLU A O 1
ATOM 711 N N . TRP A 1 90 ? 0.115 5.718 22.866 1.00 94.88 90 TRP A N 1
ATOM 712 C CA . TRP A 1 90 ? -0.706 6.867 22.463 1.00 94.88 90 TRP A CA 1
ATOM 713 C C . TRP A 1 90 ? -2.196 6.541 22.340 1.00 94.88 90 TRP A C 1
ATOM 715 O O . TRP A 1 90 ? -2.985 7.382 21.912 1.00 94.88 90 TRP A O 1
ATOM 725 N N . THR A 1 91 ? -2.608 5.336 22.735 1.00 95.38 91 THR A N 1
ATOM 726 C CA . THR A 1 91 ? -3.987 4.822 22.623 1.00 95.38 91 THR A CA 1
ATOM 727 C C . THR A 1 91 ? -5.046 5.776 23.190 1.00 95.38 91 THR A C 1
ATOM 729 O O . THR A 1 91 ? -6.106 5.956 22.586 1.00 95.38 91 THR A O 1
ATOM 732 N N . GLY A 1 92 ? -4.759 6.417 24.328 1.00 95.38 92 GLY A N 1
ATOM 733 C CA . GLY A 1 92 ? -5.659 7.360 25.000 1.00 95.38 92 GLY A CA 1
ATOM 734 C C . GLY A 1 92 ? -5.624 8.796 24.467 1.00 95.38 92 GLY A C 1
ATOM 735 O O . GLY A 1 92 ? -6.459 9.607 24.866 1.00 95.38 92 GLY A O 1
ATOM 736 N N . SER A 1 93 ? -4.682 9.132 23.586 1.00 96.81 93 SER A N 1
ATOM 737 C CA . SER A 1 93 ? -4.520 10.490 23.066 1.00 96.81 93 SER A CA 1
ATOM 738 C C . SER A 1 93 ? -5.604 10.852 22.051 1.00 96.81 93 SER A C 1
ATOM 740 O O . SER A 1 93 ? -6.167 10.002 21.365 1.00 96.81 93 SER A O 1
ATOM 742 N N . MET A 1 94 ? -5.891 12.143 21.932 1.00 96.38 94 MET A N 1
ATOM 743 C CA . MET A 1 94 ? -6.786 12.712 20.928 1.00 96.38 94 MET A CA 1
ATOM 744 C C . MET A 1 94 ? -6.000 13.098 19.665 1.00 96.38 94 MET A C 1
ATOM 746 O O . MET A 1 94 ? -4.838 13.494 19.772 1.00 96.38 94 MET A O 1
ATOM 750 N N . PRO A 1 95 ? -6.610 13.077 18.462 1.00 93.19 95 PRO A N 1
ATOM 751 C CA . PRO A 1 95 ? -5.910 13.397 17.218 1.00 93.19 95 PRO A CA 1
ATOM 752 C C . PRO A 1 95 ? -5.215 14.762 17.220 1.00 93.19 95 PRO A C 1
ATOM 754 O O . PRO A 1 95 ? -4.160 14.911 16.618 1.00 93.19 95 PRO A O 1
ATOM 757 N N . ASN A 1 96 ? -5.759 15.770 17.904 1.00 92.75 96 ASN A N 1
ATOM 758 C CA . ASN A 1 96 ? -5.142 17.098 18.002 1.00 92.75 96 ASN A CA 1
ATOM 759 C C . ASN A 1 96 ? -3.853 17.135 18.848 1.00 92.75 96 ASN A C 1
ATOM 761 O O . ASN A 1 96 ? -3.115 18.109 18.744 1.00 92.75 96 ASN A O 1
ATOM 765 N N . GLN A 1 97 ? -3.575 16.100 19.644 1.00 93.00 97 GLN A N 1
ATOM 766 C CA . GLN A 1 97 ? -2.352 15.960 20.444 1.00 93.00 97 GLN A CA 1
ATOM 767 C C . GLN A 1 97 ? -1.216 15.273 19.672 1.00 93.00 97 GLN A C 1
ATOM 769 O O . GLN A 1 97 ? -0.102 15.182 20.176 1.00 93.00 97 GLN A O 1
ATOM 774 N N . LEU A 1 98 ? -1.494 14.776 18.465 1.00 89.62 98 LEU A N 1
ATOM 775 C CA . LEU A 1 98 ? -0.548 14.027 17.647 1.00 89.62 98 LEU A CA 1
ATOM 776 C C . LEU A 1 98 ? 0.138 14.917 16.610 1.00 89.62 98 LEU A C 1
ATOM 778 O O . LEU A 1 98 ? -0.490 15.806 16.015 1.00 89.62 98 LEU A O 1
ATOM 782 N N . SER A 1 99 ? 1.402 14.603 16.319 1.00 87.12 99 SER A N 1
ATOM 783 C CA . SER A 1 99 ? 2.107 15.165 15.167 1.00 87.12 99 SER A CA 1
ATOM 784 C C . SER A 1 99 ? 1.441 14.744 13.848 1.00 87.12 99 SER A C 1
ATOM 786 O O . SER A 1 99 ? 0.616 13.826 13.806 1.00 87.12 99 SER A O 1
ATOM 788 N N . GLY A 1 100 ? 1.794 15.419 12.750 1.00 82.62 100 GLY A N 1
ATOM 789 C CA . GLY A 1 100 ? 1.326 15.052 11.411 1.00 82.62 100 GLY A CA 1
ATOM 790 C C . GLY A 1 100 ? 1.603 13.581 11.098 1.00 82.62 100 GLY A C 1
ATOM 791 O O . GLY A 1 100 ? 0.660 12.847 10.817 1.00 82.62 100 GLY A O 1
ATOM 792 N N . GLY A 1 101 ? 2.859 13.145 11.256 1.00 80.31 101 GLY A N 1
ATOM 793 C CA . GLY A 1 101 ? 3.285 11.759 11.041 1.00 80.31 101 GLY A CA 1
ATOM 794 C C . GLY A 1 101 ? 2.543 10.751 11.919 1.00 80.31 101 GLY A C 1
ATOM 795 O O . GLY A 1 101 ? 2.051 9.744 11.420 1.00 80.31 101 GLY A O 1
ATOM 796 N N . MET A 1 102 ? 2.344 11.054 13.204 1.00 87.19 102 MET A N 1
ATOM 797 C CA . MET A 1 102 ? 1.597 10.170 14.107 1.00 87.19 102 MET A CA 1
ATOM 798 C C . MET A 1 102 ? 0.140 9.989 13.665 1.00 87.19 102 MET A C 1
ATOM 800 O O . MET A 1 102 ? -0.363 8.870 13.672 1.00 87.19 102 MET A O 1
ATOM 804 N N . LYS A 1 103 ? -0.542 11.050 13.207 1.00 88.00 103 LYS A N 1
ATOM 805 C CA . LYS A 1 103 ? -1.907 10.926 12.651 1.00 88.00 103 LYS A CA 1
ATOM 806 C C . LYS A 1 103 ? -1.955 9.983 11.449 1.00 88.00 103 LYS A C 1
ATOM 808 O O . LYS A 1 103 ? -2.956 9.295 11.257 1.00 88.00 103 LYS A O 1
ATOM 813 N N . GLN A 1 104 ? -0.886 9.951 10.659 1.00 81.12 104 GLN A N 1
ATOM 814 C CA . GLN A 1 104 ? -0.778 9.051 9.517 1.00 81.12 104 GLN A CA 1
ATOM 815 C C . GLN A 1 104 ? -0.630 7.602 9.960 1.00 81.12 104 GLN A C 1
ATOM 817 O O . GLN A 1 104 ? -1.387 6.747 9.505 1.00 81.12 104 GLN A O 1
ATOM 822 N N . ARG A 1 105 ? 0.252 7.345 10.936 1.00 85.75 105 ARG A N 1
ATOM 823 C CA . ARG A 1 105 ? 0.416 6.016 11.546 1.00 85.75 105 ARG A CA 1
ATOM 824 C C . ARG A 1 105 ? -0.892 5.490 12.135 1.00 85.75 105 ARG A C 1
ATOM 826 O O . ARG A 1 105 ? -1.225 4.330 11.934 1.00 85.75 105 ARG A O 1
ATOM 833 N N . VAL A 1 106 ? -1.701 6.348 12.765 1.00 90.94 106 VAL A N 1
ATOM 834 C CA . VAL A 1 106 ? -3.056 5.975 13.226 1.00 90.94 106 VAL A CA 1
ATOM 835 C C . VAL A 1 106 ? -3.956 5.559 12.058 1.00 90.94 106 VAL A C 1
ATOM 837 O O . VAL A 1 106 ? -4.712 4.594 12.161 1.00 90.94 106 VAL A O 1
ATOM 840 N N . GLY A 1 107 ? -3.900 6.274 10.936 1.00 89.06 107 GLY A N 1
ATOM 841 C CA . GLY A 1 107 ? -4.679 5.931 9.751 1.00 89.06 107 GLY A CA 1
ATOM 842 C C . GLY A 1 107 ? -4.231 4.632 9.073 1.00 89.06 107 GLY A C 1
ATOM 843 O O . GLY A 1 107 ? -5.088 3.880 8.608 1.00 89.06 107 GLY A O 1
ATOM 844 N N . LEU A 1 108 ? -2.927 4.339 9.079 1.00 85.94 108 LEU A N 1
ATOM 845 C CA . LEU A 1 108 ? -2.372 3.054 8.651 1.00 85.94 108 LEU A CA 1
ATOM 846 C C . LEU A 1 108 ? -2.820 1.923 9.589 1.00 85.94 108 LEU A C 1
ATOM 848 O O . LEU A 1 108 ? -3.408 0.946 9.125 1.00 85.94 108 LEU A O 1
ATOM 852 N N . ALA A 1 109 ? -2.659 2.097 10.906 1.00 89.31 109 ALA A N 1
ATOM 853 C CA . ALA A 1 109 ? -3.111 1.141 11.918 1.00 89.31 109 ALA A CA 1
ATOM 854 C C . ALA A 1 109 ? -4.605 0.824 11.783 1.00 89.31 109 ALA A C 1
ATOM 856 O O . ALA A 1 109 ? -5.012 -0.323 11.930 1.00 89.31 109 ALA A O 1
ATOM 857 N N . ARG A 1 110 ? -5.434 1.815 11.434 1.00 91.25 110 ARG A N 1
ATOM 858 C CA . ARG A 1 110 ? -6.866 1.616 11.173 1.00 91.25 110 ARG A CA 1
ATOM 859 C C . ARG A 1 110 ? -7.135 0.661 10.003 1.00 91.25 110 ARG A C 1
ATOM 861 O O . ARG A 1 110 ? -8.089 -0.109 10.065 1.00 91.25 110 ARG A O 1
ATOM 868 N N . GLY A 1 111 ? -6.325 0.719 8.946 1.00 88.56 111 GLY A N 1
ATOM 869 C CA . GLY A 1 111 ? -6.393 -0.235 7.837 1.00 88.56 111 GLY A CA 1
ATOM 870 C C . GLY A 1 111 ? -5.923 -1.630 8.254 1.00 88.56 111 GLY A C 1
ATOM 871 O O . GLY A 1 111 ? -6.595 -2.614 7.965 1.00 88.56 111 GLY A O 1
ATOM 872 N N . LEU A 1 112 ? -4.817 -1.701 9.000 1.00 86.56 112 LEU A N 1
ATOM 873 C CA . LEU A 1 112 ? -4.222 -2.958 9.466 1.00 86.56 112 LEU A CA 1
ATOM 874 C C . LEU A 1 112 ? -5.104 -3.700 10.481 1.00 86.56 112 LEU A C 1
ATOM 876 O O . LEU A 1 112 ? -5.216 -4.920 10.415 1.00 86.56 112 LEU A O 1
ATOM 880 N N . ALA A 1 113 ? -5.790 -2.978 11.370 1.00 90.94 113 ALA A N 1
ATOM 881 C CA . ALA A 1 113 ? -6.652 -3.553 12.404 1.00 90.94 113 ALA A CA 1
ATOM 882 C C . ALA A 1 113 ? -7.826 -4.373 11.840 1.00 90.94 113 ALA A C 1
ATOM 884 O O . ALA A 1 113 ? -8.358 -5.243 12.531 1.00 90.94 113 ALA A O 1
ATOM 885 N N . MET A 1 114 ? -8.237 -4.098 10.597 1.00 89.38 114 MET A N 1
ATOM 886 C CA . MET A 1 114 ? -9.291 -4.849 9.912 1.00 89.38 114 MET A CA 1
ATOM 887 C C . MET A 1 114 ? -8.856 -6.246 9.474 1.00 89.38 114 MET A C 1
ATOM 889 O O . MET A 1 114 ? -9.724 -7.082 9.234 1.00 89.38 114 MET A O 1
ATOM 893 N N . ASP A 1 115 ? -7.548 -6.503 9.392 1.00 85.50 115 ASP A N 1
ATOM 894 C CA . ASP A 1 115 ? -6.980 -7.796 9.007 1.00 85.50 115 ASP A CA 1
ATOM 895 C C . ASP A 1 115 ? -7.555 -8.357 7.689 1.00 85.50 115 ASP A C 1
ATOM 897 O O . ASP A 1 115 ? -7.764 -9.555 7.516 1.00 85.50 115 ASP A O 1
ATOM 901 N N . THR A 1 116 ? -7.808 -7.490 6.707 1.00 89.50 116 THR A N 1
ATOM 902 C CA . THR A 1 116 ? -8.411 -7.899 5.431 1.00 89.50 116 THR A CA 1
ATOM 903 C C . THR A 1 116 ? -7.376 -8.519 4.483 1.00 89.50 116 THR A C 1
ATOM 905 O O . THR A 1 116 ? -6.207 -8.142 4.534 1.00 89.50 116 THR A O 1
ATOM 908 N N . PRO A 1 117 ? -7.752 -9.459 3.601 1.00 89.56 117 PRO A N 1
ATOM 909 C CA . PRO A 1 117 ? -6.880 -10.002 2.555 1.00 89.56 117 PRO A CA 1
ATOM 910 C C . PRO A 1 117 ? -6.272 -8.949 1.619 1.00 89.56 117 PRO A C 1
ATOM 912 O O . PRO A 1 117 ? -5.127 -9.101 1.191 1.00 89.56 117 PRO A O 1
ATOM 915 N N . VAL A 1 118 ? -7.021 -7.884 1.310 1.00 92.56 118 VAL A N 1
ATOM 916 C CA . VAL A 1 118 ? -6.586 -6.826 0.393 1.00 92.56 118 VAL A CA 1
ATOM 917 C C . VAL A 1 118 ? -6.549 -5.474 1.104 1.00 92.56 118 VAL A C 1
ATOM 919 O O . VAL A 1 118 ? -7.500 -5.078 1.789 1.00 92.56 118 VAL A O 1
ATOM 922 N N . LEU A 1 119 ? -5.451 -4.747 0.903 1.00 91.50 119 LEU A N 1
ATOM 923 C CA . LEU A 1 119 ? -5.200 -3.421 1.452 1.00 91.50 119 LEU A CA 1
ATOM 924 C C . LEU A 1 119 ? -4.948 -2.429 0.314 1.00 91.50 119 LEU A C 1
ATOM 926 O O . LEU A 1 119 ? -4.022 -2.568 -0.479 1.00 91.50 119 LEU A O 1
ATOM 930 N N . LEU A 1 120 ? -5.801 -1.419 0.226 1.00 92.88 120 LEU A N 1
ATOM 931 C CA . LEU A 1 120 ? -5.768 -0.390 -0.802 1.00 92.88 120 LEU A CA 1
ATOM 932 C C . LEU A 1 120 ? -5.176 0.891 -0.213 1.00 92.88 120 LEU A C 1
ATOM 934 O O . LEU A 1 120 ? -5.734 1.435 0.738 1.00 92.88 120 LEU A O 1
ATOM 938 N N . MET A 1 121 ? -4.083 1.401 -0.771 1.00 90.81 121 MET A N 1
ATOM 939 C CA . MET A 1 121 ? -3.423 2.611 -0.279 1.00 90.81 121 MET A CA 1
ATOM 940 C C . MET A 1 121 ? -3.378 3.687 -1.363 1.00 90.81 121 MET A C 1
ATOM 942 O O . MET A 1 121 ? -2.783 3.488 -2.418 1.00 90.81 121 MET A O 1
ATOM 946 N N . ASP A 1 122 ? -4.015 4.829 -1.103 1.00 91.06 122 ASP A N 1
ATOM 947 C CA . ASP A 1 122 ? -4.049 5.982 -2.012 1.00 91.06 122 ASP A CA 1
ATOM 948 C C . ASP A 1 122 ? -3.117 7.073 -1.479 1.00 91.06 122 ASP A C 1
ATOM 950 O O . ASP A 1 122 ? -3.517 7.825 -0.592 1.00 91.06 122 ASP A O 1
ATOM 954 N N . GLU A 1 123 ? -1.880 7.116 -1.981 1.00 89.00 123 GLU A N 1
ATOM 955 C CA . GLU A 1 123 ? -0.817 8.044 -1.569 1.00 89.00 123 GLU A CA 1
ATOM 956 C C . GLU A 1 123 ? -0.629 8.138 -0.044 1.00 89.00 123 GLU A C 1
ATOM 958 O O . GLU A 1 123 ? -0.712 9.226 0.536 1.00 89.00 123 GLU A O 1
ATOM 963 N N . PRO A 1 124 ? -0.379 7.009 0.645 1.00 83.69 124 PRO A N 1
ATOM 964 C CA . PRO A 1 124 ? -0.358 6.978 2.105 1.00 83.69 124 PRO A CA 1
ATOM 965 C C . PRO A 1 124 ? 0.805 7.775 2.708 1.00 83.69 124 PRO A C 1
ATOM 967 O O . PRO A 1 124 ? 0.771 8.058 3.899 1.00 83.69 124 PRO A O 1
ATOM 970 N N . PHE A 1 125 ? 1.823 8.138 1.920 1.00 83.75 125 PHE A N 1
ATOM 971 C CA . PHE A 1 125 ? 3.038 8.789 2.415 1.00 83.75 125 PHE A CA 1
ATOM 972 C C . PHE A 1 125 ? 3.306 10.178 1.816 1.00 83.75 125 PHE A C 1
ATOM 974 O O . PHE A 1 125 ? 4.273 10.837 2.206 1.00 83.75 125 PHE A O 1
ATOM 981 N N . SER A 1 126 ? 2.447 10.671 0.914 1.00 79.56 126 SER A N 1
ATOM 982 C CA . SER A 1 126 ? 2.726 11.900 0.151 1.00 79.56 126 SER A CA 1
ATOM 983 C C . SER A 1 126 ? 2.809 13.164 1.011 1.00 79.56 126 SER A C 1
ATOM 985 O O . SER A 1 126 ? 3.500 14.114 0.658 1.00 79.56 126 SER A O 1
ATOM 987 N N . ALA A 1 127 ? 2.151 13.176 2.172 1.00 72.06 127 ALA A N 1
ATOM 988 C CA . ALA A 1 127 ? 2.144 14.310 3.096 1.00 72.06 127 ALA A CA 1
ATOM 989 C C . ALA A 1 127 ? 3.208 14.216 4.213 1.00 72.06 127 ALA A C 1
ATOM 991 O O . ALA A 1 127 ? 3.115 14.950 5.199 1.00 72.06 127 ALA A O 1
ATOM 992 N N . LEU A 1 128 ? 4.169 13.291 4.107 1.00 72.44 128 LEU A N 1
ATOM 993 C CA . LEU A 1 128 ? 5.215 13.065 5.112 1.00 72.44 128 LEU A CA 1
ATOM 994 C C . LEU A 1 128 ? 6.539 13.715 4.748 1.00 72.44 128 LEU A C 1
ATOM 996 O O . LEU A 1 128 ? 6.906 13.795 3.572 1.00 72.44 128 LEU A O 1
ATOM 1000 N N . ASP A 1 129 ? 7.287 14.084 5.787 1.00 78.06 129 ASP A N 1
ATOM 1001 C CA . ASP A 1 129 ? 8.707 14.369 5.650 1.00 78.06 129 ASP A CA 1
ATOM 1002 C C . ASP A 1 129 ? 9.485 13.104 5.225 1.00 78.06 129 ASP A C 1
ATOM 1004 O O . ASP A 1 129 ? 9.037 11.979 5.477 1.00 78.06 129 ASP A O 1
ATOM 1008 N N . PRO A 1 130 ? 10.658 13.265 4.590 1.00 77.69 130 PRO A N 1
ATOM 1009 C CA . PRO A 1 130 ? 11.422 12.139 4.060 1.00 77.69 130 PRO A CA 1
ATOM 1010 C C . PRO A 1 130 ? 11.861 11.101 5.101 1.00 77.69 130 PRO A C 1
ATOM 1012 O O . PRO A 1 130 ? 12.015 9.934 4.745 1.00 77.69 130 PRO A O 1
ATOM 1015 N N . VAL A 1 131 ? 12.076 11.491 6.363 1.00 75.31 131 VAL A N 1
ATOM 1016 C CA . VAL A 1 131 ? 12.543 10.568 7.409 1.00 75.31 131 VAL A CA 1
ATOM 1017 C C . VAL A 1 131 ? 11.390 9.676 7.854 1.00 75.31 131 VAL A C 1
ATOM 1019 O O . VAL A 1 131 ? 11.488 8.456 7.737 1.00 75.31 131 VAL A O 1
ATOM 1022 N N . ILE A 1 132 ? 10.261 10.270 8.253 1.00 70.00 132 ILE A N 1
ATOM 1023 C CA . ILE A 1 132 ? 9.075 9.514 8.685 1.00 70.00 132 ILE A CA 1
ATOM 1024 C C . ILE A 1 132 ? 8.527 8.653 7.543 1.00 70.00 132 ILE A C 1
ATOM 1026 O O . ILE A 1 132 ? 8.078 7.530 7.773 1.00 70.00 132 ILE A O 1
ATOM 1030 N N . ARG A 1 133 ? 8.582 9.152 6.302 1.00 80.12 133 ARG A N 1
ATOM 1031 C CA . ARG A 1 133 ? 8.226 8.381 5.105 1.00 80.12 133 ARG A CA 1
ATOM 1032 C C . ARG A 1 133 ? 9.039 7.095 4.999 1.00 80.12 133 ARG A C 1
ATOM 1034 O O . ARG A 1 133 ? 8.459 6.039 4.761 1.00 80.12 133 ARG A O 1
ATOM 1041 N N . ARG A 1 134 ? 10.364 7.174 5.164 1.00 81.94 134 ARG A N 1
ATOM 1042 C CA . ARG A 1 134 ? 11.232 5.997 5.057 1.00 81.94 134 ARG A CA 1
ATOM 1043 C C . ARG A 1 134 ? 10.940 4.983 6.151 1.00 81.94 134 ARG A C 1
ATOM 1045 O O . ARG A 1 134 ? 10.789 3.817 5.812 1.00 81.94 134 ARG A O 1
ATOM 1052 N N . GLU A 1 135 ? 10.797 5.440 7.395 1.00 77.69 135 GLU A N 1
ATOM 1053 C CA . GLU A 1 135 ? 10.444 4.580 8.532 1.00 77.69 135 GLU A CA 1
ATOM 1054 C C . GLU A 1 135 ? 9.127 3.834 8.290 1.00 77.69 135 GLU A C 1
ATOM 1056 O O . GLU A 1 135 ? 9.050 2.629 8.502 1.00 77.69 135 GLU A O 1
ATOM 1061 N N . LEU A 1 136 ? 8.097 4.521 7.785 1.00 78.00 136 LEU A N 1
ATOM 1062 C CA . LEU A 1 136 ? 6.804 3.886 7.517 1.00 78.00 136 LEU A CA 1
ATOM 1063 C C . LEU A 1 136 ? 6.832 2.906 6.344 1.00 78.00 136 LEU A C 1
ATOM 1065 O O . LEU A 1 136 ? 6.075 1.938 6.338 1.00 78.00 136 LEU A O 1
ATOM 1069 N N . GLN A 1 137 ? 7.689 3.141 5.354 1.00 84.94 137 GLN A N 1
ATOM 1070 C CA . GLN A 1 137 ? 7.923 2.173 4.284 1.00 84.94 137 GLN A CA 1
ATOM 1071 C C . GLN A 1 137 ? 8.613 0.914 4.822 1.00 84.94 137 GLN A C 1
ATOM 1073 O O . GLN A 1 137 ? 8.219 -0.183 4.441 1.00 84.94 137 GLN A O 1
ATOM 1078 N N . ASP A 1 138 ? 9.581 1.056 5.732 1.00 83.19 138 ASP A N 1
ATOM 1079 C CA . ASP A 1 138 ? 10.232 -0.087 6.386 1.00 83.19 138 ASP A CA 1
ATOM 1080 C C . ASP A 1 138 ? 9.245 -0.880 7.252 1.00 83.19 138 ASP A C 1
ATOM 1082 O O . ASP A 1 138 ? 9.201 -2.108 7.175 1.00 83.19 138 ASP A O 1
ATOM 1086 N N . GLU A 1 139 ? 8.385 -0.189 8.009 1.00 76.88 139 GLU A N 1
ATOM 1087 C CA . GLU A 1 139 ? 7.286 -0.822 8.749 1.00 76.88 139 GLU A CA 1
ATOM 1088 C C . GLU A 1 139 ? 6.331 -1.569 7.799 1.00 76.88 139 GLU A C 1
ATOM 1090 O O . GLU A 1 139 ? 5.941 -2.701 8.083 1.00 76.88 139 GLU A O 1
ATOM 1095 N N . LEU A 1 140 ? 5.978 -0.980 6.648 1.00 81.31 140 LEU A N 1
ATOM 1096 C CA . LEU A 1 140 ? 5.115 -1.623 5.653 1.00 81.31 140 LEU A CA 1
ATOM 1097 C C . LEU A 1 140 ? 5.750 -2.888 5.058 1.00 81.31 140 LEU A C 1
ATOM 1099 O O . LEU A 1 140 ? 5.059 -3.894 4.905 1.00 81.31 140 LEU A O 1
ATOM 1103 N N . LEU A 1 141 ? 7.044 -2.848 4.736 1.00 84.06 141 LEU A N 1
ATOM 1104 C CA . LEU A 1 141 ? 7.784 -3.999 4.213 1.00 84.06 141 LEU A CA 1
ATOM 1105 C C . LEU A 1 141 ? 7.859 -5.129 5.250 1.00 84.06 141 LEU A C 1
ATOM 1107 O O . LEU A 1 141 ? 7.522 -6.269 4.936 1.00 84.06 141 LEU A O 1
ATOM 1111 N N . ALA A 1 142 ? 8.183 -4.808 6.505 1.00 79.69 142 ALA A N 1
ATOM 1112 C CA . ALA A 1 142 ? 8.193 -5.780 7.601 1.00 79.69 142 ALA A CA 1
ATOM 1113 C C . ALA A 1 142 ? 6.799 -6.393 7.860 1.00 79.69 142 ALA A C 1
ATOM 1115 O O . ALA A 1 142 ? 6.654 -7.589 8.143 1.00 79.69 142 ALA A O 1
ATOM 1116 N N . LEU A 1 143 ? 5.739 -5.588 7.733 1.00 73.88 143 LEU A N 1
ATOM 1117 C CA . LEU A 1 143 ? 4.360 -6.074 7.792 1.00 73.88 143 LEU A CA 1
ATOM 1118 C C . LEU A 1 143 ? 4.037 -7.006 6.622 1.00 73.88 143 LEU A C 1
ATOM 1120 O O . LEU A 1 143 ? 3.389 -8.032 6.816 1.00 73.88 143 LEU A O 1
ATOM 1124 N N . GLN A 1 144 ? 4.494 -6.688 5.415 1.00 79.06 144 GLN A N 1
ATOM 1125 C CA . GLN A 1 144 ? 4.231 -7.524 4.251 1.00 79.06 144 GLN A CA 1
ATOM 1126 C C . GLN A 1 144 ? 4.903 -8.899 4.359 1.00 79.06 144 GLN A C 1
ATOM 1128 O O . GLN A 1 144 ? 4.271 -9.908 4.032 1.00 79.06 144 GLN A O 1
ATOM 1133 N N . GLU A 1 145 ? 6.126 -8.960 4.892 1.00 78.94 145 GLU A N 1
ATOM 1134 C CA . GLU A 1 145 ? 6.836 -10.220 5.151 1.00 78.94 145 GLU A CA 1
ATOM 1135 C C . GLU A 1 145 ? 6.090 -11.132 6.136 1.00 78.94 145 GLU A C 1
ATOM 1137 O O . GLU A 1 145 ? 6.114 -12.355 5.993 1.00 78.94 145 GLU A O 1
ATOM 1142 N N . SER A 1 146 ? 5.405 -10.551 7.124 1.00 71.88 146 SER A N 1
ATOM 1143 C CA . SER A 1 146 ? 4.736 -11.309 8.186 1.00 71.88 146 SER A CA 1
ATOM 1144 C C . SER A 1 146 ? 3.279 -11.663 7.883 1.00 71.88 146 SER A C 1
ATOM 1146 O O . SER A 1 146 ? 2.817 -12.726 8.299 1.00 71.88 146 SER A O 1
ATOM 1148 N N . VAL A 1 147 ? 2.546 -10.802 7.171 1.00 69.38 147 VAL A N 1
ATOM 1149 C CA . VAL A 1 147 ? 1.080 -10.907 7.052 1.00 69.38 147 VAL A CA 1
ATOM 1150 C C . VAL A 1 147 ? 0.618 -11.387 5.664 1.00 69.38 147 VAL A C 1
ATOM 1152 O O . VAL A 1 147 ? -0.527 -11.815 5.525 1.00 69.38 147 VAL A O 1
ATOM 1155 N N . GLN A 1 148 ? 1.494 -11.3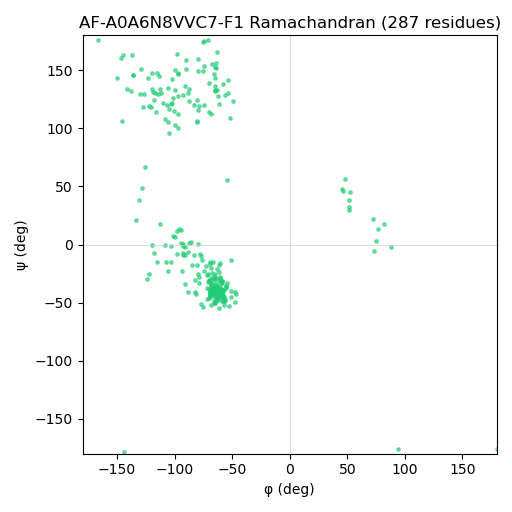67 4.648 1.00 78.19 148 GLN A N 1
ATOM 1156 C CA . GLN A 1 148 ? 1.243 -11.863 3.281 1.00 78.19 148 GLN A CA 1
ATOM 1157 C C . GLN A 1 148 ? -0.106 -11.417 2.675 1.00 78.19 148 GLN A C 1
ATOM 1159 O O . GLN A 1 148 ? -0.856 -12.215 2.106 1.00 78.19 148 GLN A O 1
ATOM 1164 N N . LYS A 1 149 ? -0.434 -10.127 2.798 1.00 85.25 149 LYS A N 1
ATOM 1165 C CA . LYS A 1 149 ? -1.656 -9.534 2.227 1.00 85.25 149 LYS A CA 1
ATOM 1166 C C . LYS A 1 149 ? -1.408 -9.022 0.811 1.00 85.25 149 LYS A C 1
ATOM 1168 O O . LYS A 1 149 ? -0.281 -8.732 0.423 1.00 85.25 149 LYS A O 1
ATOM 1173 N N . THR A 1 150 ? -2.469 -8.860 0.023 1.00 91.44 150 THR A N 1
ATOM 1174 C CA . THR A 1 150 ? -2.357 -8.166 -1.269 1.00 91.44 150 THR A CA 1
ATOM 1175 C C . THR A 1 150 ? -2.449 -6.663 -1.039 1.00 91.44 150 THR A C 1
ATOM 1177 O O . THR A 1 150 ? -3.472 -6.177 -0.556 1.00 91.44 150 THR A O 1
ATOM 1180 N N . ILE A 1 151 ? -1.411 -5.912 -1.408 1.00 91.69 151 ILE A N 1
ATOM 1181 C CA . ILE A 1 151 ? -1.386 -4.453 -1.260 1.00 91.69 151 ILE A CA 1
ATOM 1182 C C . ILE A 1 151 ? -1.456 -3.800 -2.640 1.00 91.69 151 ILE A C 1
ATOM 1184 O O . ILE A 1 151 ? -0.600 -4.028 -3.490 1.00 91.69 151 ILE A O 1
ATOM 1188 N N . VAL A 1 152 ? -2.471 -2.964 -2.864 1.00 94.06 152 VAL A N 1
ATOM 1189 C CA . VAL A 1 152 ? -2.535 -2.079 -4.035 1.00 94.06 152 VAL A CA 1
ATOM 1190 C C . VAL A 1 152 ? -2.100 -0.696 -3.587 1.00 94.06 152 VAL A C 1
ATOM 1192 O O . VAL A 1 152 ? -2.862 0.028 -2.942 1.00 94.06 152 VAL A O 1
ATOM 1195 N N . PHE A 1 153 ? -0.863 -0.351 -3.920 1.00 92.88 153 PHE A N 1
ATOM 1196 C CA . PHE A 1 153 ? -0.229 0.895 -3.524 1.00 92.88 153 PHE A CA 1
ATOM 1197 C C . PHE A 1 153 ? -0.244 1.899 -4.679 1.00 92.88 153 PHE A C 1
ATOM 1199 O O . PHE A 1 153 ? 0.204 1.593 -5.782 1.00 92.88 153 PHE A O 1
ATOM 1206 N N . ILE A 1 154 ? -0.765 3.100 -4.433 1.00 93.19 154 ILE A N 1
ATOM 1207 C CA . ILE A 1 154 ? -0.730 4.213 -5.384 1.00 93.19 154 ILE A CA 1
ATOM 1208 C C . ILE A 1 154 ? 0.180 5.297 -4.841 1.00 93.19 154 ILE A C 1
ATOM 1210 O O . ILE A 1 154 ? 0.000 5.767 -3.718 1.00 93.19 154 ILE A O 1
ATOM 1214 N N . THR A 1 155 ? 1.093 5.741 -5.692 1.00 91.31 155 THR A N 1
ATOM 1215 C CA . THR A 1 155 ? 1.974 6.875 -5.446 1.00 91.31 155 THR A CA 1
ATOM 1216 C C . THR A 1 155 ? 2.253 7.610 -6.750 1.00 91.31 155 THR A C 1
ATOM 1218 O O . THR A 1 155 ? 2.050 7.067 -7.839 1.00 91.31 155 THR A O 1
ATOM 1221 N N . HIS A 1 156 ? 2.686 8.858 -6.622 1.00 89.00 156 HIS A N 1
ATOM 1222 C CA . HIS A 1 156 ? 3.248 9.647 -7.711 1.00 89.00 156 HIS A CA 1
ATOM 1223 C C . HIS A 1 156 ? 4.787 9.625 -7.704 1.00 89.00 156 HIS A C 1
ATOM 1225 O O . HIS A 1 156 ? 5.397 10.129 -8.640 1.00 89.00 156 HIS A O 1
ATOM 1231 N N . ASP A 1 157 ? 5.408 9.062 -6.664 1.00 87.94 157 ASP A N 1
ATOM 1232 C CA . ASP A 1 157 ? 6.858 8.969 -6.511 1.00 87.94 157 ASP A CA 1
ATOM 1233 C C . ASP A 1 157 ? 7.332 7.565 -6.907 1.00 87.94 157 ASP A C 1
ATOM 1235 O O . ASP A 1 157 ? 7.006 6.556 -6.274 1.00 87.94 157 ASP A O 1
ATOM 1239 N N . LEU A 1 158 ? 8.112 7.494 -7.984 1.00 86.00 158 LEU A N 1
ATOM 1240 C CA . LEU A 1 158 ? 8.615 6.229 -8.499 1.00 86.00 158 LEU A CA 1
ATOM 1241 C C . LEU A 1 158 ? 9.645 5.581 -7.564 1.00 86.00 158 LEU A C 1
ATOM 1243 O O . LEU A 1 158 ? 9.701 4.356 -7.519 1.00 86.00 158 LEU A O 1
ATOM 1247 N N . ASN A 1 159 ? 10.399 6.353 -6.771 1.00 84.44 159 ASN A N 1
ATOM 1248 C CA . ASN A 1 159 ? 11.307 5.775 -5.775 1.00 84.44 159 ASN A CA 1
ATOM 1249 C C . ASN A 1 159 ? 10.524 5.004 -4.706 1.00 84.44 159 ASN A C 1
ATOM 1251 O O . ASN A 1 159 ? 10.967 3.948 -4.259 1.00 84.44 159 ASN A O 1
ATOM 1255 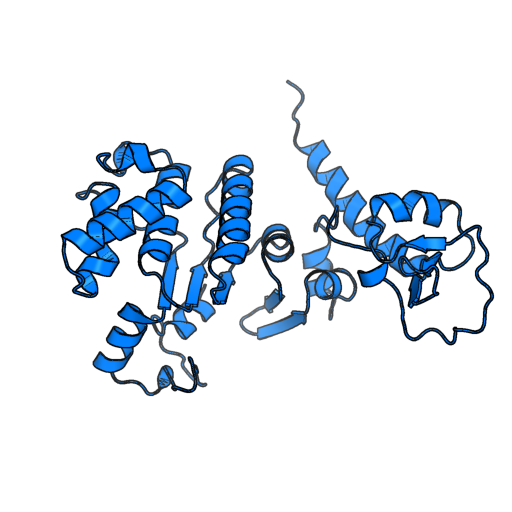N N . GLU A 1 160 ? 9.337 5.487 -4.324 1.00 87.12 160 GLU A N 1
ATOM 1256 C CA . GLU A 1 160 ? 8.460 4.735 -3.426 1.00 87.12 160 GLU A CA 1
ATOM 1257 C C . GLU A 1 160 ? 7.978 3.449 -4.094 1.00 87.12 160 GLU A C 1
ATOM 1259 O O . GLU A 1 160 ? 8.121 2.374 -3.518 1.00 87.12 160 GLU A O 1
ATOM 1264 N N . ALA A 1 161 ? 7.453 3.538 -5.320 1.00 89.50 161 ALA A N 1
ATOM 1265 C CA . ALA A 1 161 ? 6.941 2.373 -6.038 1.00 89.50 161 ALA A CA 1
ATOM 1266 C C . ALA A 1 161 ? 8.018 1.300 -6.258 1.00 89.50 161 ALA A C 1
ATOM 1268 O O . ALA A 1 161 ? 7.727 0.114 -6.129 1.00 89.50 161 ALA A O 1
ATOM 1269 N N . VAL A 1 162 ? 9.253 1.714 -6.550 1.00 86.12 162 VAL A N 1
ATOM 1270 C CA . VAL A 1 162 ? 10.404 0.818 -6.699 1.00 86.12 162 VAL A CA 1
ATOM 1271 C C . VAL A 1 162 ? 10.767 0.171 -5.370 1.00 86.12 162 VAL A C 1
ATOM 1273 O O . VAL A 1 162 ? 10.979 -1.034 -5.344 1.00 86.12 162 VAL A O 1
ATOM 1276 N N . ARG A 1 163 ? 10.757 0.923 -4.264 1.00 84.62 163 ARG A N 1
ATOM 1277 C CA . ARG A 1 163 ? 11.117 0.400 -2.940 1.00 84.62 163 ARG A CA 1
ATOM 1278 C C . ARG A 1 163 ? 10.097 -0.588 -2.367 1.00 84.62 163 ARG A C 1
ATOM 1280 O O . ARG A 1 163 ? 10.508 -1.559 -1.743 1.00 84.62 163 ARG A O 1
ATOM 1287 N N . VAL A 1 164 ? 8.793 -0.328 -2.514 1.00 85.88 164 VAL A N 1
ATOM 1288 C CA . VAL A 1 164 ? 7.735 -1.151 -1.883 1.00 85.88 164 VAL A CA 1
ATOM 1289 C C . VAL A 1 164 ? 7.014 -2.114 -2.827 1.00 85.88 164 VAL A C 1
ATOM 1291 O O . VAL A 1 164 ? 6.285 -2.983 -2.356 1.00 85.88 164 VAL A O 1
ATOM 1294 N N . GLY A 1 165 ? 7.143 -1.954 -4.143 1.00 88.88 165 GLY A N 1
ATOM 1295 C CA . GLY A 1 165 ? 6.343 -2.699 -5.111 1.00 88.88 165 GLY A CA 1
ATOM 1296 C C . GLY A 1 165 ? 7.046 -3.932 -5.671 1.00 88.88 165 GLY A C 1
ATOM 1297 O O . GLY A 1 165 ? 8.101 -3.821 -6.279 1.00 88.88 165 GLY A O 1
ATOM 1298 N N . ASP A 1 166 ? 6.389 -5.091 -5.614 1.00 88.88 166 ASP A N 1
ATOM 1299 C CA . ASP A 1 166 ? 6.828 -6.283 -6.362 1.00 88.88 166 ASP A CA 1
ATOM 1300 C C . ASP A 1 166 ? 6.589 -6.130 -7.877 1.00 88.88 166 ASP A C 1
ATOM 1302 O O . ASP A 1 166 ? 7.305 -6.676 -8.719 1.00 88.88 166 ASP A O 1
ATOM 1306 N N . ARG A 1 167 ? 5.525 -5.398 -8.235 1.00 93.31 167 ARG A N 1
ATOM 1307 C CA . ARG A 1 167 ? 5.112 -5.096 -9.609 1.00 93.31 167 ARG A CA 1
ATOM 1308 C C . ARG A 1 167 ? 4.607 -3.664 -9.684 1.00 93.31 167 ARG A C 1
ATOM 1310 O O . ARG A 1 167 ? 3.767 -3.259 -8.885 1.00 93.31 167 ARG A O 1
ATOM 1317 N N . ILE A 1 168 ? 5.061 -2.932 -10.692 1.00 94.50 168 ILE A N 1
ATOM 1318 C CA . ILE A 1 168 ? 4.708 -1.533 -10.922 1.00 94.50 168 ILE A CA 1
ATOM 1319 C C . ILE A 1 168 ? 3.872 -1.441 -12.193 1.00 94.50 168 ILE A C 1
ATOM 1321 O O . ILE A 1 168 ? 4.221 -2.033 -13.214 1.00 94.50 168 ILE A O 1
ATOM 1325 N N . ALA A 1 169 ? 2.777 -0.686 -12.128 1.00 95.25 169 ALA A N 1
ATOM 1326 C CA . ALA A 1 169 ? 1.990 -0.282 -13.286 1.00 95.25 169 ALA A CA 1
ATOM 1327 C C . ALA A 1 169 ? 2.049 1.244 -13.422 1.00 95.25 169 ALA A C 1
ATOM 1329 O O . ALA A 1 169 ? 1.530 1.963 -12.568 1.00 95.25 169 ALA A O 1
ATOM 1330 N N . ILE A 1 170 ? 2.675 1.736 -14.491 1.00 93.69 170 ILE A N 1
ATOM 1331 C CA . ILE A 1 170 ? 2.729 3.166 -14.809 1.00 93.69 170 ILE A CA 1
ATOM 1332 C C . ILE A 1 170 ? 1.499 3.531 -15.628 1.00 93.69 170 ILE A C 1
ATOM 1334 O O . ILE A 1 170 ? 1.156 2.846 -16.595 1.00 93.69 170 ILE A O 1
ATOM 1338 N N . MET A 1 171 ? 0.850 4.631 -15.254 1.00 92.94 171 MET A N 1
ATOM 1339 C CA . MET A 1 171 ? -0.339 5.134 -15.931 1.00 92.94 171 MET A CA 1
ATOM 1340 C C . MET A 1 171 ? -0.150 6.571 -16.413 1.00 92.94 171 MET A C 1
ATOM 1342 O O . MET A 1 171 ? 0.436 7.389 -15.707 1.00 92.94 171 MET A O 1
ATOM 1346 N N . ARG A 1 172 ? -0.718 6.892 -17.578 1.00 91.19 172 ARG A N 1
ATOM 1347 C CA . ARG A 1 172 ? -0.817 8.253 -18.125 1.00 91.19 172 ARG A CA 1
ATOM 1348 C C . ARG A 1 172 ? -2.204 8.449 -18.721 1.00 91.19 172 ARG A C 1
ATOM 1350 O O . ARG A 1 172 ? -2.688 7.577 -19.430 1.00 91.19 172 ARG A O 1
ATOM 1357 N N . ASP A 1 173 ? -2.858 9.563 -18.396 1.00 90.19 173 ASP A N 1
ATOM 1358 C CA . ASP A 1 173 ? -4.185 9.929 -18.924 1.00 90.19 173 ASP A CA 1
ATOM 1359 C C . ASP A 1 173 ? -5.266 8.833 -18.787 1.00 90.19 173 ASP A C 1
ATOM 1361 O O . ASP A 1 173 ? -6.208 8.753 -19.568 1.00 90.19 173 ASP A O 1
ATOM 1365 N N . GLY A 1 174 ? -5.152 7.992 -17.752 1.00 89.75 174 GLY A N 1
ATOM 1366 C CA . GLY A 1 174 ? -6.080 6.888 -17.486 1.00 89.75 174 GLY A CA 1
ATOM 1367 C C . GLY A 1 174 ? -5.732 5.568 -18.180 1.00 89.75 174 GLY A C 1
ATOM 1368 O O . GLY A 1 174 ? -6.402 4.569 -17.926 1.00 89.75 174 GLY A O 1
ATOM 1369 N N . GLU A 1 175 ? -4.670 5.530 -18.980 1.00 92.12 175 GLU A N 1
ATOM 1370 C CA . GLU A 1 175 ? -4.180 4.328 -19.651 1.00 92.12 175 GLU A CA 1
ATOM 1371 C C . GLU A 1 175 ? -2.958 3.758 -18.933 1.00 92.12 175 GLU A C 1
ATOM 1373 O O . GLU A 1 175 ? -2.105 4.498 -18.443 1.00 92.12 175 GLU A O 1
ATOM 1378 N N . VAL A 1 176 ? -2.867 2.429 -18.866 1.00 94.12 176 VAL A N 1
ATOM 1379 C CA . VAL A 1 176 ? -1.670 1.738 -18.375 1.00 94.12 176 VAL A CA 1
ATOM 1380 C C . VAL A 1 176 ? -0.649 1.705 -19.506 1.00 94.12 176 VAL A C 1
ATOM 1382 O O . VAL A 1 176 ? -0.888 1.083 -20.537 1.00 94.12 176 VAL A O 1
ATOM 1385 N N . VAL A 1 177 ? 0.483 2.373 -19.303 1.00 94.69 177 VAL A N 1
ATOM 1386 C CA . VAL A 1 177 ? 1.545 2.515 -20.308 1.00 94.69 177 VAL A CA 1
ATOM 1387 C C . VAL A 1 177 ? 2.534 1.355 -20.224 1.00 94.69 177 VAL A C 1
ATOM 1389 O O . VAL A 1 177 ? 2.951 0.816 -21.245 1.00 94.69 177 VAL A O 1
ATOM 1392 N N . GLN A 1 178 ? 2.890 0.940 -19.007 1.00 94.12 178 GLN A N 1
ATOM 1393 C CA . GLN A 1 178 ? 3.818 -0.164 -18.773 1.00 94.12 178 GLN A CA 1
ATOM 1394 C C . GLN A 1 178 ? 3.483 -0.878 -17.467 1.00 94.12 178 GLN A C 1
ATOM 1396 O O . GLN A 1 178 ? 3.106 -0.244 -16.482 1.00 94.12 178 GLN A O 1
ATOM 1401 N N . VAL A 1 179 ? 3.650 -2.201 -17.460 1.00 95.56 179 VAL A N 1
ATOM 1402 C CA . VAL A 1 179 ? 3.588 -3.032 -16.255 1.00 95.56 179 VAL A CA 1
ATOM 1403 C C . VAL A 1 179 ? 4.815 -3.926 -16.222 1.00 95.56 179 VAL A C 1
ATOM 1405 O O . VAL A 1 179 ? 5.076 -4.621 -17.200 1.00 95.56 179 VAL A O 1
ATOM 1408 N N . GLY A 1 180 ? 5.532 -3.954 -15.105 1.00 92.50 180 GLY A N 1
ATOM 1409 C CA . GLY A 1 180 ? 6.730 -4.777 -14.966 1.00 92.50 180 GLY A CA 1
ATOM 1410 C C . GLY A 1 180 ? 7.200 -4.894 -13.524 1.00 92.50 180 GLY A C 1
ATOM 1411 O O . GLY A 1 180 ? 6.622 -4.293 -12.618 1.00 92.50 180 GLY A O 1
ATOM 1412 N N . ALA A 1 181 ? 8.244 -5.691 -13.311 1.00 89.69 181 ALA A N 1
ATOM 1413 C CA . ALA A 1 181 ? 9.008 -5.635 -12.067 1.00 89.69 181 ALA A CA 1
ATOM 1414 C C . ALA A 1 181 ? 9.750 -4.284 -11.982 1.00 89.69 181 ALA A C 1
ATOM 1416 O O . ALA A 1 181 ? 10.048 -3.710 -13.035 1.00 89.69 181 ALA A O 1
ATOM 1417 N N . PRO A 1 182 ? 10.091 -3.786 -10.779 1.00 87.50 182 PRO A N 1
ATOM 1418 C CA . PRO A 1 182 ? 10.779 -2.504 -10.612 1.00 87.50 182 PRO A CA 1
ATOM 1419 C C . PRO A 1 182 ? 11.985 -2.315 -11.541 1.00 87.50 182 PRO A C 1
ATOM 1421 O O . PRO A 1 182 ? 12.047 -1.334 -12.280 1.00 87.50 182 PRO A O 1
ATOM 1424 N N . ASN A 1 183 ? 12.886 -3.301 -11.592 1.00 81.88 183 ASN A N 1
ATOM 1425 C CA . ASN A 1 183 ? 14.104 -3.214 -12.401 1.00 81.88 183 ASN A CA 1
ATOM 1426 C C . ASN A 1 183 ? 13.795 -3.170 -13.907 1.00 81.88 183 ASN A C 1
ATOM 1428 O O . ASN A 1 183 ? 14.455 -2.447 -14.645 1.00 81.88 183 ASN A O 1
ATOM 1432 N N . ASP A 1 184 ? 12.773 -3.892 -14.372 1.00 84.56 184 ASP A N 1
ATOM 1433 C CA . ASP A 1 184 ? 12.397 -3.902 -15.790 1.00 84.56 184 ASP A CA 1
ATOM 1434 C C . ASP A 1 184 ? 11.806 -2.558 -16.231 1.00 84.56 184 ASP A C 1
ATOM 1436 O O . ASP A 1 184 ? 12.145 -2.041 -17.294 1.00 84.56 184 ASP A O 1
ATOM 1440 N N . VAL A 1 185 ? 10.983 -1.945 -15.375 1.00 86.88 185 VAL A N 1
ATOM 1441 C CA . VAL A 1 185 ? 10.381 -0.633 -15.647 1.00 86.88 185 VAL A CA 1
ATOM 1442 C C . VAL A 1 185 ? 11.441 0.461 -15.795 1.00 86.88 185 VAL A C 1
ATOM 1444 O O . VAL A 1 185 ? 11.307 1.316 -16.668 1.00 86.88 185 VAL A O 1
ATOM 1447 N N . VAL A 1 186 ? 12.508 0.416 -14.992 1.00 84.38 186 VAL A N 1
ATOM 1448 C CA . VAL A 1 186 ? 13.589 1.413 -15.051 1.00 84.38 186 VAL A CA 1
ATOM 1449 C C . VAL A 1 186 ? 14.589 1.121 -16.176 1.00 84.38 186 VAL A C 1
ATOM 1451 O O . VAL A 1 186 ? 15.010 2.034 -16.884 1.00 84.38 186 VAL A O 1
ATOM 1454 N N . LEU A 1 187 ? 14.978 -0.142 -16.374 1.00 82.44 187 LEU A N 1
ATOM 1455 C CA . LEU A 1 187 ? 16.032 -0.506 -17.330 1.00 82.44 187 LEU A CA 1
ATOM 1456 C C . LEU A 1 187 ? 15.529 -0.617 -18.772 1.00 82.44 187 LEU A C 1
ATOM 1458 O O . LEU A 1 187 ? 16.282 -0.346 -19.715 1.00 82.44 187 LEU A O 1
ATOM 1462 N N . ASN A 1 188 ? 14.264 -1.001 -18.948 1.00 84.75 188 ASN A N 1
ATOM 1463 C CA . ASN A 1 188 ? 13.618 -1.187 -20.242 1.00 84.75 188 ASN A CA 1
ATOM 1464 C C . ASN A 1 188 ? 12.323 -0.353 -20.316 1.00 84.75 188 ASN A C 1
ATOM 1466 O O . ASN A 1 188 ? 11.222 -0.909 -20.389 1.00 84.75 188 ASN A O 1
ATOM 1470 N N . PRO A 1 189 ? 12.420 0.989 -20.313 1.00 88.00 189 PRO A N 1
ATOM 1471 C CA . PRO A 1 189 ? 11.245 1.843 -20.426 1.00 88.00 189 PRO A CA 1
ATOM 1472 C C . PRO A 1 189 ? 10.572 1.651 -21.793 1.00 88.00 189 PRO A C 1
ATOM 1474 O O . PRO A 1 189 ? 11.237 1.682 -22.834 1.00 88.00 189 PRO A O 1
ATOM 1477 N N . ALA A 1 190 ? 9.250 1.475 -21.786 1.00 88.50 190 ALA A N 1
ATOM 1478 C CA . ALA A 1 190 ? 8.451 1.167 -22.971 1.00 88.50 190 ALA A CA 1
ATOM 1479 C C . ALA A 1 190 ? 8.388 2.326 -23.981 1.00 88.50 190 ALA A C 1
ATOM 1481 O O . ALA A 1 190 ? 8.343 2.091 -25.188 1.00 88.50 190 ALA A O 1
ATOM 1482 N N . ASP A 1 191 ? 8.398 3.575 -23.505 1.00 89.56 191 ASP A N 1
ATOM 1483 C CA . ASP A 1 191 ? 8.386 4.771 -24.346 1.00 89.56 191 ASP A CA 1
ATOM 1484 C C . ASP A 1 191 ? 9.234 5.917 -23.753 1.00 89.56 191 ASP A C 1
ATOM 1486 O O . ASP A 1 191 ? 9.904 5.775 -22.725 1.00 89.56 191 ASP A O 1
ATOM 1490 N N . SER A 1 192 ? 9.250 7.066 -24.437 1.00 87.75 192 SER A N 1
ATOM 1491 C CA . SER A 1 192 ? 9.991 8.250 -23.987 1.00 87.75 192 SER A CA 1
ATOM 1492 C C . SER A 1 192 ? 9.444 8.846 -22.692 1.00 87.75 192 SER A C 1
ATOM 1494 O O . SER A 1 192 ? 10.217 9.413 -21.930 1.00 87.75 192 SER A O 1
ATOM 1496 N N . PHE A 1 193 ? 8.142 8.711 -22.436 1.00 87.94 193 PHE A N 1
ATOM 1497 C CA . PHE A 1 193 ? 7.514 9.214 -21.220 1.00 87.94 193 PHE A CA 1
ATOM 1498 C C . PHE A 1 193 ? 7.916 8.374 -20.013 1.00 87.94 193 PHE A C 1
ATOM 1500 O O . PHE A 1 193 ? 8.334 8.936 -19.008 1.00 87.94 193 PHE A O 1
ATOM 1507 N N . VAL A 1 194 ? 7.863 7.042 -20.120 1.00 87.62 194 VAL A N 1
ATOM 1508 C CA . VAL A 1 194 ? 8.339 6.165 -19.044 1.00 87.62 194 VAL A CA 1
ATOM 1509 C C . VAL A 1 194 ? 9.821 6.412 -18.795 1.00 87.62 194 VAL A C 1
ATOM 1511 O O . VAL A 1 194 ? 10.224 6.537 -17.647 1.00 87.62 194 VAL A O 1
ATOM 1514 N N . ARG A 1 195 ? 10.613 6.576 -19.862 1.00 85.75 195 ARG A N 1
ATOM 1515 C CA . ARG A 1 195 ? 12.040 6.885 -19.743 1.00 85.75 195 ARG A CA 1
ATOM 1516 C C . ARG A 1 195 ? 12.297 8.181 -18.984 1.00 85.75 195 ARG A C 1
ATOM 1518 O O . ARG A 1 195 ? 13.229 8.203 -18.196 1.00 85.75 195 ARG A O 1
ATOM 1525 N N . GLU A 1 196 ? 11.545 9.244 -19.266 1.00 84.44 196 GLU A N 1
ATOM 1526 C CA . GLU A 1 196 ? 11.642 10.530 -18.560 1.00 84.44 196 GLU A CA 1
ATOM 1527 C C . GLU A 1 196 ? 11.210 10.383 -17.096 1.00 84.44 196 GLU A C 1
ATOM 1529 O O . GLU A 1 196 ? 11.896 10.847 -16.193 1.00 84.44 196 GLU A O 1
ATOM 1534 N N . PHE A 1 197 ? 10.130 9.641 -16.855 1.00 81.81 197 PHE A N 1
ATOM 1535 C CA . PHE A 1 197 ? 9.607 9.383 -15.517 1.00 81.81 197 PHE A CA 1
ATOM 1536 C C . PHE A 1 197 ? 10.562 8.552 -14.640 1.00 81.81 197 PHE A C 1
ATOM 1538 O O . PHE A 1 197 ? 10.539 8.677 -13.419 1.00 81.81 197 PHE A O 1
ATOM 1545 N N . THR A 1 198 ? 11.417 7.719 -15.244 1.00 83.38 198 THR A N 1
ATOM 1546 C CA . THR A 1 198 ? 12.373 6.846 -14.542 1.00 83.38 198 THR A CA 1
ATOM 1547 C C . THR A 1 198 ? 13.774 7.443 -14.367 1.00 83.38 198 THR A C 1
ATOM 1549 O O . THR A 1 198 ? 14.640 6.749 -13.841 1.00 83.38 198 THR A O 1
ATOM 1552 N N . GLN A 1 199 ? 14.045 8.676 -14.819 1.00 75.50 199 GLN A N 1
ATOM 1553 C CA . GLN A 1 199 ? 15.417 9.222 -14.836 1.00 75.50 199 GLN A CA 1
ATOM 1554 C C . GLN A 1 199 ? 16.019 9.411 -13.441 1.00 75.50 199 GLN A C 1
ATOM 1556 O O . GLN A 1 199 ? 17.199 9.132 -13.257 1.00 75.50 199 GLN A O 1
ATOM 1561 N N . ASP A 1 200 ? 15.204 9.823 -12.469 1.00 70.25 200 ASP A N 1
ATOM 1562 C CA . ASP A 1 200 ? 15.661 10.200 -11.123 1.00 70.25 200 ASP A CA 1
ATOM 1563 C C . ASP A 1 200 ? 15.544 9.058 -10.095 1.00 70.25 200 ASP A C 1
ATOM 1565 O O . ASP A 1 200 ? 15.596 9.277 -8.878 1.00 70.25 200 ASP A O 1
ATOM 1569 N N . VAL A 1 201 ? 15.331 7.826 -10.567 1.00 74.69 201 VAL A N 1
ATOM 1570 C CA . VAL A 1 201 ? 15.156 6.663 -9.693 1.00 74.69 201 VAL A CA 1
ATOM 1571 C C . VAL A 1 201 ? 16.501 6.149 -9.216 1.00 74.69 201 VAL A C 1
ATOM 1573 O O . VAL A 1 201 ? 17.338 5.739 -10.018 1.00 74.69 201 VAL A O 1
ATOM 1576 N N . ARG A 1 202 ? 16.665 6.068 -7.894 1.00 64.38 202 ARG A N 1
ATOM 1577 C CA . ARG A 1 202 ? 17.853 5.459 -7.287 1.00 64.38 202 ARG A CA 1
ATOM 1578 C C . ARG A 1 202 ? 17.722 3.942 -7.339 1.00 64.38 202 ARG A C 1
ATOM 1580 O O . ARG A 1 202 ? 16.808 3.388 -6.735 1.00 64.38 202 ARG A O 1
ATOM 1587 N N . LEU A 1 203 ? 18.642 3.271 -8.022 1.00 65.00 203 LEU A N 1
ATOM 1588 C CA . LEU A 1 203 ? 18.665 1.805 -8.128 1.00 65.00 203 LEU A CA 1
ATOM 1589 C C . LEU A 1 203 ? 19.543 1.135 -7.054 1.00 65.00 203 LEU A C 1
ATOM 1591 O O . LEU A 1 203 ? 19.638 -0.096 -6.993 1.00 65.00 203 LEU A O 1
ATOM 1595 N N . HIS A 1 204 ? 20.171 1.950 -6.209 1.00 58.28 204 HIS A N 1
ATOM 1596 C CA . HIS A 1 204 ? 21.095 1.551 -5.159 1.00 58.28 204 HIS A CA 1
ATOM 1597 C C . HIS A 1 204 ? 20.557 0.409 -4.275 1.00 58.28 204 HIS A C 1
ATOM 1599 O O . HIS A 1 204 ? 19.474 0.501 -3.696 1.00 58.28 204 HIS A O 1
ATOM 1605 N N . GLY A 1 205 ? 21.316 -0.690 -4.183 1.00 57.22 205 GLY A N 1
ATOM 1606 C CA . GLY A 1 205 ? 20.987 -1.871 -3.370 1.00 57.22 205 GLY A CA 1
ATOM 1607 C C . GLY A 1 205 ? 19.855 -2.774 -3.892 1.00 57.22 205 GLY A C 1
ATOM 1608 O O . GLY A 1 205 ? 19.636 -3.838 -3.320 1.00 57.22 205 GLY A O 1
ATOM 1609 N N . MET A 1 206 ? 19.156 -2.396 -4.969 1.00 59.78 206 MET A N 1
ATOM 1610 C CA . MET A 1 206 ? 18.023 -3.158 -5.530 1.00 59.78 206 MET A CA 1
ATOM 1611 C C . MET A 1 206 ? 18.360 -3.901 -6.826 1.00 59.78 206 MET A C 1
ATOM 1613 O O . MET A 1 206 ? 17.703 -4.877 -7.198 1.00 59.78 206 MET A O 1
ATOM 1617 N N . VAL A 1 207 ? 19.388 -3.438 -7.532 1.00 70.19 207 VAL A N 1
ATOM 1618 C CA . VAL A 1 207 ? 19.833 -4.030 -8.790 1.00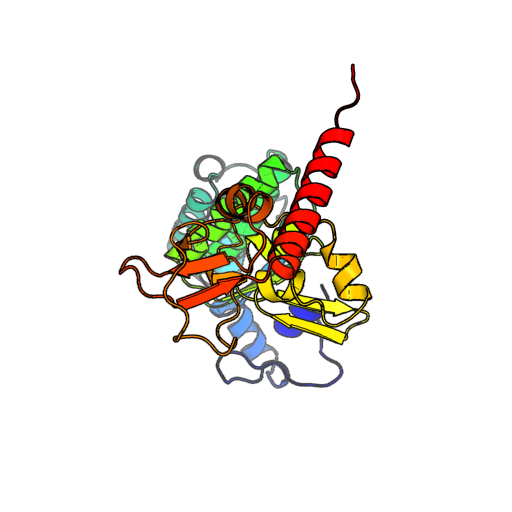 70.19 207 VAL A CA 1
ATOM 1619 C C . VAL A 1 207 ? 20.997 -4.969 -8.524 1.00 70.19 207 VAL A C 1
ATOM 1621 O O . VAL A 1 207 ? 22.088 -4.537 -8.155 1.00 70.19 207 VAL A O 1
ATOM 1624 N N . THR A 1 208 ? 20.753 -6.261 -8.726 1.00 82.50 208 THR A N 1
ATOM 1625 C CA . THR A 1 208 ? 21.780 -7.305 -8.690 1.00 82.50 208 THR A CA 1
ATOM 1626 C C . THR A 1 208 ? 22.254 -7.662 -10.093 1.00 82.50 208 THR A C 1
ATOM 1628 O O . THR A 1 208 ? 21.559 -7.401 -11.083 1.00 82.50 208 THR A O 1
ATOM 1631 N N . ALA A 1 209 ? 23.400 -8.334 -10.183 1.00 82.94 209 ALA A N 1
ATOM 1632 C CA . ALA A 1 209 ? 23.918 -8.906 -11.418 1.00 82.94 209 ALA A CA 1
ATOM 1633 C C . ALA A 1 209 ? 22.867 -9.768 -12.132 1.00 82.94 209 ALA A C 1
ATOM 1635 O O . ALA A 1 209 ? 22.638 -9.597 -13.329 1.00 82.94 209 ALA A O 1
ATOM 1636 N N . ALA A 1 210 ? 22.160 -10.622 -11.383 1.00 81.94 210 ALA A N 1
ATOM 1637 C CA . ALA A 1 210 ? 21.080 -11.457 -11.903 1.00 81.94 210 ALA A CA 1
ATOM 1638 C C . ALA A 1 210 ? 19.942 -10.648 -12.540 1.00 81.9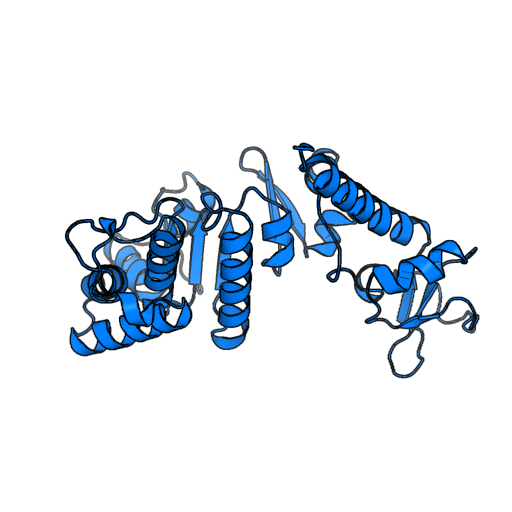4 210 ALA A C 1
ATOM 1640 O O . ALA A 1 210 ? 19.302 -11.117 -13.477 1.00 81.94 210 ALA A O 1
ATOM 1641 N N . SER A 1 211 ? 19.679 -9.436 -12.049 1.00 78.12 211 SER A N 1
ATOM 1642 C CA . SER A 1 211 ? 18.570 -8.611 -12.537 1.00 78.12 211 SER A CA 1
ATOM 1643 C C . SER A 1 211 ? 18.870 -7.852 -13.834 1.00 78.12 211 SER A C 1
ATOM 1645 O O . SER A 1 211 ? 17.940 -7.416 -14.510 1.00 78.12 211 SER A O 1
ATOM 1647 N N . ILE A 1 212 ? 20.150 -7.709 -14.202 1.00 81.88 212 ILE A N 1
ATOM 1648 C CA . ILE A 1 212 ? 20.584 -6.988 -15.416 1.00 81.88 212 ILE A CA 1
ATOM 1649 C C . ILE A 1 212 ? 21.319 -7.874 -16.418 1.00 81.88 212 ILE A C 1
ATOM 1651 O O . ILE A 1 212 ? 21.599 -7.441 -17.543 1.00 81.88 212 ILE A O 1
ATOM 1655 N N . MET A 1 213 ? 21.617 -9.118 -16.038 1.00 84.00 213 MET A N 1
ATOM 1656 C CA . MET A 1 213 ? 22.232 -10.077 -16.938 1.00 84.00 213 MET A CA 1
ATOM 1657 C C . MET A 1 213 ? 21.297 -10.430 -18.088 1.00 84.00 213 MET A C 1
ATOM 1659 O O . MET A 1 213 ? 20.076 -10.516 -17.969 1.00 84.00 213 MET A O 1
ATOM 1663 N N . ASP A 1 214 ? 21.899 -10.616 -19.244 1.00 83.25 214 ASP A N 1
ATOM 1664 C CA . ASP A 1 214 ? 21.294 -11.297 -20.358 1.00 83.25 214 ASP A CA 1
ATOM 1665 C C . ASP A 1 214 ? 21.571 -12.799 -20.215 1.00 83.25 214 ASP A C 1
ATOM 1667 O O . ASP A 1 214 ? 22.717 -13.237 -20.078 1.00 83.25 214 ASP A O 1
ATOM 1671 N N . THR A 1 215 ? 20.493 -13.576 -20.202 1.00 77.62 215 THR A N 1
ATOM 1672 C CA . THR A 1 215 ? 20.508 -15.044 -20.164 1.00 77.62 215 THR A CA 1
ATOM 1673 C C . THR A 1 215 ? 20.447 -15.650 -21.568 1.00 77.62 215 THR A C 1
ATOM 1675 O O . THR A 1 215 ? 20.604 -16.860 -21.720 1.00 77.62 215 THR A O 1
ATOM 1678 N N . GLY A 1 216 ? 20.208 -14.820 -22.591 1.00 64.12 216 GLY A N 1
ATOM 1679 C CA . GLY A 1 216 ? 20.003 -15.208 -23.983 1.00 64.12 216 GLY A CA 1
ATOM 1680 C C . GLY A 1 216 ? 21.200 -14.979 -24.904 1.00 64.12 216 GLY A C 1
ATOM 1681 O O . GLY A 1 216 ? 21.115 -15.324 -26.083 1.00 64.12 216 GLY A O 1
ATOM 1682 N N . VAL A 1 217 ? 22.316 -14.430 -24.412 1.00 54.81 217 VAL A N 1
ATOM 1683 C CA . VAL A 1 217 ? 23.548 -14.357 -25.214 1.00 54.81 217 VAL A CA 1
ATOM 1684 C C . VAL A 1 217 ? 24.023 -15.782 -25.469 1.00 54.81 217 VAL A C 1
ATOM 1686 O O . VAL A 1 217 ? 24.043 -16.578 -24.539 1.00 54.81 217 VAL A O 1
ATOM 1689 N N . GLU A 1 218 ? 24.375 -16.091 -26.721 1.00 50.66 218 GLU A N 1
ATOM 1690 C CA . GLU A 1 218 ? 24.828 -17.378 -27.281 1.00 50.66 218 GLU A CA 1
ATOM 1691 C C . GLU A 1 218 ? 26.044 -18.012 -26.558 1.00 50.66 218 GLU A C 1
ATOM 1693 O O . GLU A 1 218 ? 27.080 -18.311 -27.152 1.00 50.66 218 GLU A O 1
ATOM 1698 N N . ALA A 1 219 ? 25.953 -18.225 -25.252 1.00 45.50 219 ALA A N 1
ATOM 1699 C CA . ALA A 1 219 ? 27.042 -18.619 -24.393 1.00 45.50 219 ALA A CA 1
ATOM 1700 C C . ALA A 1 219 ? 26.518 -19.540 -23.299 1.00 45.50 219 ALA A C 1
ATOM 1702 O O . ALA A 1 219 ? 25.978 -19.102 -22.295 1.00 45.50 219 ALA A O 1
ATOM 1703 N N . LEU A 1 220 ? 26.837 -20.819 -23.437 1.00 52.97 220 LEU A N 1
ATOM 1704 C CA . LEU A 1 220 ? 27.654 -21.435 -22.397 1.00 52.97 220 LEU A CA 1
ATOM 1705 C C . LEU A 1 220 ? 28.854 -22.130 -23.066 1.00 52.97 220 LEU A C 1
ATOM 1707 O O . LEU A 1 220 ? 29.113 -23.304 -22.829 1.00 52.97 220 LEU A O 1
ATOM 1711 N N . THR A 1 221 ? 29.568 -21.438 -23.964 1.00 50.34 221 THR A N 1
ATOM 1712 C CA . THR A 1 221 ? 30.816 -21.954 -24.575 1.00 50.34 221 THR A CA 1
ATOM 1713 C C . THR A 1 221 ? 31.966 -20.947 -24.601 1.00 50.34 221 THR A C 1
ATOM 1715 O O . THR A 1 221 ? 32.916 -21.119 -25.359 1.00 50.34 221 THR A O 1
ATOM 1718 N N . ALA A 1 222 ? 31.938 -19.928 -23.746 1.00 49.81 222 ALA A N 1
ATOM 1719 C CA . ALA A 1 222 ? 33.149 -19.204 -23.386 1.00 49.81 222 ALA A CA 1
ATOM 1720 C C . ALA A 1 222 ? 33.549 -19.649 -21.980 1.00 49.81 222 ALA A C 1
ATOM 1722 O O . ALA A 1 222 ? 32.791 -19.481 -21.027 1.00 49.81 222 ALA A O 1
ATOM 1723 N N . GLN A 1 223 ? 34.719 -20.273 -21.869 1.00 52.38 223 GLN A N 1
ATOM 1724 C CA . GLN A 1 223 ? 35.377 -20.482 -20.586 1.00 52.38 223 GLN A CA 1
ATOM 1725 C C . GLN A 1 223 ? 35.477 -19.117 -19.903 1.00 52.38 223 GLN A C 1
ATOM 1727 O O . GLN A 1 223 ? 35.849 -18.142 -20.563 1.00 52.38 223 GLN A O 1
ATOM 1732 N N . ALA A 1 224 ? 35.066 -19.040 -18.638 1.00 53.16 224 ALA A N 1
ATOM 1733 C CA . ALA A 1 224 ? 35.041 -17.773 -17.938 1.00 53.16 224 ALA A CA 1
ATOM 1734 C C . ALA A 1 224 ? 36.442 -17.140 -17.959 1.00 53.16 224 ALA A C 1
ATOM 1736 O O . ALA A 1 224 ? 37.423 -17.821 -17.657 1.00 53.16 224 ALA A O 1
ATOM 1737 N N . ASP A 1 225 ? 36.559 -15.877 -18.380 1.00 60.44 225 ASP A N 1
ATOM 1738 C CA . ASP A 1 225 ? 37.801 -15.140 -18.146 1.00 60.44 225 ASP A CA 1
ATOM 1739 C C . ASP A 1 225 ? 37.692 -14.671 -16.699 1.00 60.44 225 ASP A C 1
ATOM 1741 O O . ASP A 1 225 ? 36.912 -13.762 -16.408 1.00 60.44 225 ASP A O 1
ATOM 1745 N N . ASP A 1 226 ? 38.444 -15.316 -15.800 1.00 63.97 226 ASP A N 1
ATOM 1746 C CA . ASP A 1 226 ? 38.433 -15.073 -14.347 1.00 63.97 226 ASP A CA 1
ATOM 1747 C C . ASP A 1 226 ? 38.602 -13.588 -13.969 1.00 63.97 226 ASP A C 1
ATOM 1749 O O . ASP A 1 226 ? 38.366 -13.200 -12.827 1.00 63.97 226 ASP A O 1
ATOM 1753 N N . ARG A 1 227 ? 39.007 -12.731 -14.914 1.00 66.62 227 ARG A N 1
ATOM 1754 C CA . ARG A 1 227 ? 39.167 -11.288 -14.718 1.00 66.62 227 ARG A CA 1
ATOM 1755 C C . ARG A 1 227 ? 37.861 -10.497 -14.655 1.00 66.62 227 ARG A C 1
ATOM 1757 O O . ARG A 1 227 ? 37.883 -9.406 -14.094 1.00 66.62 227 ARG A O 1
ATOM 1764 N N . TYR A 1 228 ? 36.756 -11.001 -15.208 1.00 76.81 228 TYR A N 1
ATOM 1765 C CA . TYR A 1 228 ? 35.498 -10.245 -15.325 1.00 76.81 228 TYR A CA 1
ATOM 1766 C C . TYR A 1 228 ? 34.283 -11.030 -14.823 1.00 76.81 228 TYR A C 1
ATOM 1768 O O . TYR A 1 228 ? 33.206 -10.955 -15.412 1.00 76.81 228 TYR A O 1
ATOM 1776 N N . VAL A 1 229 ? 34.463 -11.790 -13.741 1.00 84.19 229 VAL A N 1
ATOM 1777 C CA . VAL A 1 229 ? 33.419 -12.618 -13.127 1.00 84.19 229 VAL A CA 1
ATOM 1778 C C . VAL A 1 229 ? 32.814 -11.918 -11.911 1.00 84.19 229 VAL A C 1
ATOM 1780 O O . VAL A 1 229 ? 33.535 -11.436 -11.040 1.00 84.19 229 VAL A O 1
ATOM 1783 N N . VAL A 1 230 ? 31.485 -11.901 -11.838 1.00 87.44 230 VAL A N 1
ATOM 1784 C CA . VAL A 1 230 ? 30.694 -11.376 -10.716 1.00 87.44 230 VAL A CA 1
ATOM 1785 C C . VAL A 1 230 ? 29.664 -12.412 -10.269 1.00 87.44 230 VAL A C 1
ATOM 1787 O O . VAL A 1 230 ? 29.207 -13.232 -11.069 1.00 87.44 230 VAL A O 1
ATOM 1790 N N . LEU A 1 231 ? 29.298 -12.394 -8.988 1.00 87.56 231 LEU A N 1
ATOM 1791 C CA . LEU A 1 231 ? 28.247 -13.270 -8.471 1.00 87.56 231 LEU A CA 1
ATOM 1792 C C . LEU A 1 231 ? 26.862 -12.772 -8.896 1.00 87.56 231 LEU A C 1
ATOM 1794 O O . LEU A 1 231 ? 26.645 -11.574 -9.038 1.00 87.56 231 LEU A O 1
ATOM 1798 N N . GLU A 1 232 ? 25.911 -13.687 -9.068 1.00 86.88 232 GLU A N 1
ATOM 1799 C CA . GLU A 1 232 ? 24.527 -13.371 -9.450 1.00 86.88 232 GLU A C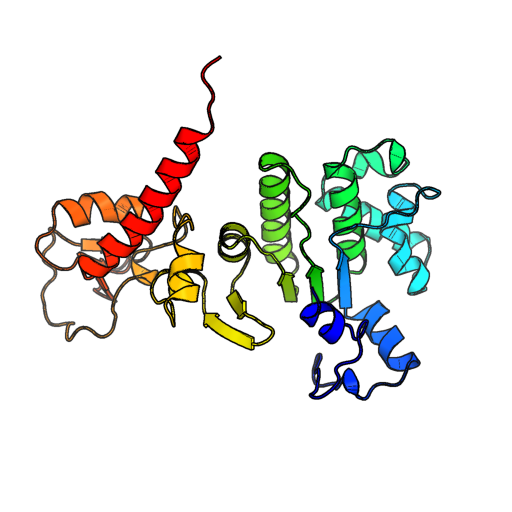A 1
ATOM 1800 C C . GLU A 1 232 ? 23.793 -12.474 -8.434 1.00 86.88 232 GLU A C 1
ATOM 1802 O O . GLU A 1 232 ? 22.924 -11.688 -8.816 1.00 86.88 232 GLU A O 1
ATOM 1807 N N . ASP A 1 233 ? 24.177 -12.535 -7.158 1.00 85.38 233 ASP A N 1
ATOM 1808 C CA . ASP A 1 233 ? 23.658 -11.701 -6.072 1.00 85.38 233 ASP A CA 1
ATOM 1809 C C . ASP A 1 233 ? 24.458 -10.406 -5.846 1.00 85.38 233 ASP A C 1
ATOM 1811 O O . ASP A 1 233 ? 24.045 -9.592 -5.021 1.00 85.38 233 ASP A O 1
ATOM 1815 N N . ALA A 1 234 ? 25.544 -10.173 -6.597 1.00 84.75 234 ALA A N 1
ATOM 1816 C CA . ALA A 1 234 ? 26.342 -8.954 -6.484 1.00 84.75 234 ALA A CA 1
ATOM 1817 C C . ALA A 1 234 ? 25.505 -7.720 -6.844 1.00 84.75 234 ALA A C 1
ATOM 1819 O O . ALA A 1 234 ? 24.872 -7.673 -7.905 1.00 84.75 234 ALA A O 1
ATOM 1820 N N . VAL A 1 235 ? 25.496 -6.725 -5.960 1.00 83.94 235 VAL A N 1
ATOM 1821 C CA . VAL A 1 235 ? 24.742 -5.473 -6.138 1.00 83.94 235 VAL A CA 1
ATOM 1822 C C . VAL A 1 235 ? 25.478 -4.506 -7.059 1.00 83.94 235 VAL A C 1
ATOM 1824 O O . VAL A 1 235 ? 26.689 -4.611 -7.232 1.00 83.94 235 VAL A O 1
ATOM 1827 N N . LEU A 1 236 ? 24.757 -3.543 -7.640 1.00 81.00 236 LEU A N 1
ATOM 1828 C CA . LEU A 1 236 ? 25.290 -2.587 -8.616 1.00 81.00 236 LEU A CA 1
ATOM 1829 C C . LEU A 1 236 ? 26.636 -1.962 -8.199 1.00 81.00 236 LEU A C 1
ATOM 1831 O O . LEU A 1 236 ? 27.554 -1.938 -9.014 1.00 81.00 236 LEU A O 1
ATOM 1835 N N . ASP A 1 237 ? 26.797 -1.569 -6.935 1.00 78.75 237 ASP A N 1
ATOM 1836 C CA . ASP A 1 237 ? 28.044 -0.999 -6.395 1.00 78.75 237 ASP A CA 1
ATOM 1837 C C . ASP A 1 237 ? 29.254 -1.929 -6.499 1.00 78.75 237 ASP A C 1
ATOM 1839 O O . ASP A 1 237 ? 30.385 -1.474 -6.657 1.00 78.75 237 ASP A O 1
ATOM 1843 N N . GLU A 1 238 ? 29.031 -3.239 -6.423 1.00 80.12 238 GLU A N 1
ATOM 1844 C CA . GLU A 1 238 ? 30.069 -4.256 -6.590 1.00 80.12 238 GLU A CA 1
ATOM 1845 C C . GLU A 1 238 ? 30.377 -4.496 -8.075 1.00 80.12 238 GLU A C 1
ATOM 1847 O O . GLU A 1 238 ? 31.492 -4.881 -8.435 1.00 80.12 238 GLU A O 1
ATOM 1852 N N . LEU A 1 239 ? 29.410 -4.220 -8.956 1.00 84.12 239 LEU A N 1
ATOM 1853 C CA . LEU A 1 239 ? 29.557 -4.343 -10.405 1.00 84.12 239 LEU A CA 1
ATOM 1854 C C . LEU A 1 239 ? 30.310 -3.161 -11.014 1.00 84.12 239 LEU A C 1
ATOM 1856 O O . LEU A 1 239 ? 31.040 -3.350 -11.988 1.00 84.12 239 LEU A O 1
ATOM 1860 N N . VAL A 1 240 ? 30.158 -1.955 -10.457 1.00 82.12 240 VAL A N 1
ATOM 1861 C CA . VAL A 1 240 ? 30.772 -0.730 -10.994 1.00 82.12 240 VAL A CA 1
ATOM 1862 C C . VAL A 1 240 ? 32.301 -0.837 -11.105 1.00 82.12 240 VAL A C 1
ATOM 1864 O O . VAL A 1 240 ? 32.821 -0.633 -12.207 1.00 82.12 240 VAL A O 1
ATOM 1867 N N . PRO A 1 241 ? 33.057 -1.213 -10.052 1.00 82.31 241 PRO A N 1
ATOM 1868 C CA . PRO A 1 241 ? 34.511 -1.351 -10.148 1.00 82.31 241 PRO A CA 1
ATOM 1869 C C . PRO A 1 241 ? 34.946 -2.378 -11.203 1.00 82.31 241 PRO A C 1
ATOM 1871 O O . PRO A 1 241 ? 35.917 -2.149 -11.933 1.00 82.31 241 PRO A O 1
ATOM 1874 N N . ALA A 1 242 ? 34.209 -3.491 -11.306 1.00 80.38 242 ALA A N 1
ATOM 1875 C CA . ALA A 1 242 ? 34.469 -4.540 -12.287 1.00 80.38 242 ALA A CA 1
ATOM 1876 C C . ALA A 1 242 ? 34.202 -4.047 -13.719 1.00 80.38 242 ALA A C 1
ATOM 1878 O O . ALA A 1 242 ? 35.026 -4.259 -14.608 1.00 80.38 242 ALA A O 1
ATOM 1879 N N . GLY A 1 243 ? 33.098 -3.328 -13.931 1.00 81.25 243 GLY A N 1
ATOM 1880 C CA . GLY A 1 243 ? 32.699 -2.766 -15.219 1.00 81.25 243 GLY A CA 1
ATOM 1881 C C . GLY A 1 243 ? 33.631 -1.682 -15.749 1.00 81.25 243 GLY A C 1
ATOM 1882 O O . GLY A 1 243 ? 33.943 -1.676 -16.935 1.00 81.25 243 GLY A O 1
ATOM 1883 N N . LEU A 1 244 ? 34.131 -0.802 -14.877 1.00 79.62 244 LEU A N 1
ATOM 1884 C CA . LEU A 1 244 ? 35.073 0.261 -15.256 1.00 79.62 244 LEU A CA 1
ATOM 1885 C C . LEU A 1 244 ? 36.410 -0.287 -15.775 1.00 79.62 244 LEU A C 1
ATOM 1887 O O . LEU A 1 244 ? 37.074 0.350 -16.591 1.00 79.62 244 LEU A O 1
ATOM 1891 N N . SER A 1 245 ? 36.801 -1.471 -15.303 1.00 77.56 245 SER A N 1
ATOM 1892 C CA . SER A 1 245 ? 38.0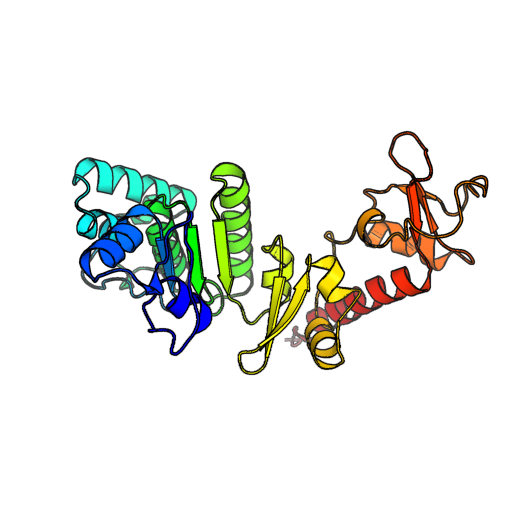29 -2.159 -15.719 1.00 77.56 245 SER A CA 1
ATOM 1893 C C . SER A 1 245 ? 37.801 -3.131 -16.884 1.00 77.56 245 SER A C 1
ATOM 1895 O O . SER A 1 245 ? 38.758 -3.715 -17.410 1.00 77.56 245 SER A O 1
ATOM 1897 N N . ALA A 1 246 ? 36.542 -3.341 -17.272 1.00 79.06 246 ALA A N 1
ATOM 1898 C CA . ALA A 1 246 ? 36.147 -4.326 -18.259 1.00 79.06 246 ALA A CA 1
ATOM 1899 C C . ALA A 1 246 ? 36.128 -3.752 -19.676 1.00 79.06 246 ALA A C 1
ATOM 1901 O O . ALA A 1 246 ? 35.638 -2.662 -19.947 1.00 79.06 246 ALA A O 1
ATOM 1902 N N . THR A 1 247 ? 36.660 -4.538 -20.609 1.00 74.75 247 THR A N 1
ATOM 1903 C CA . THR A 1 247 ? 36.590 -4.274 -22.060 1.00 74.75 247 THR A CA 1
ATOM 1904 C C . THR A 1 247 ? 35.639 -5.241 -22.770 1.00 74.75 247 THR A C 1
ATOM 1906 O O . THR A 1 247 ? 35.460 -5.166 -23.983 1.00 74.75 247 THR A O 1
ATOM 1909 N N . GLN A 1 248 ? 35.029 -6.153 -22.009 1.00 79.56 248 GLN A N 1
ATOM 1910 C CA . GLN A 1 248 ? 34.095 -7.186 -22.448 1.00 79.56 248 GLN A CA 1
ATOM 1911 C C . GLN A 1 248 ? 32.913 -7.261 -21.465 1.00 79.56 248 GLN A C 1
ATOM 1913 O O . GLN A 1 248 ? 33.029 -6.733 -20.358 1.00 79.56 248 GLN A O 1
ATOM 1918 N N . PRO A 1 249 ? 31.780 -7.886 -21.839 1.00 83.75 249 PRO A N 1
ATOM 1919 C CA . PRO A 1 249 ? 30.665 -8.107 -20.918 1.00 83.75 249 PRO A CA 1
ATOM 1920 C C . PRO A 1 249 ? 31.109 -8.811 -19.628 1.00 83.75 249 PRO A C 1
ATOM 1922 O O . PRO A 1 249 ? 31.930 -9.728 -19.682 1.00 83.75 249 PRO A O 1
ATOM 1925 N N . LEU A 1 250 ? 30.543 -8.411 -18.485 1.00 87.00 250 LEU A N 1
ATOM 1926 C CA . LEU A 1 250 ? 30.793 -9.103 -17.218 1.00 87.00 250 LEU A CA 1
ATOM 1927 C C . LEU A 1 250 ? 30.113 -10.470 -17.246 1.00 87.00 250 LEU A C 1
ATOM 1929 O O . LEU A 1 250 ? 28.982 -10.599 -17.706 1.00 87.00 250 LEU A O 1
ATOM 1933 N N . GLN A 1 251 ? 30.787 -11.488 -16.740 1.00 87.62 251 GLN A N 1
ATOM 1934 C CA . GLN A 1 251 ? 30.257 -12.837 -16.631 1.00 87.62 251 GLN A CA 1
ATOM 1935 C C . GLN A 1 251 ? 29.611 -13.025 -15.266 1.00 87.62 251 GLN A C 1
ATOM 1937 O O . GLN A 1 251 ? 30.231 -12.752 -14.243 1.00 87.62 251 GLN A O 1
ATOM 1942 N N . VAL A 1 252 ? 28.370 -13.500 -15.248 1.00 87.75 252 VAL A N 1
ATOM 1943 C CA . VAL A 1 252 ? 27.609 -13.700 -14.015 1.00 87.75 252 VAL A CA 1
ATOM 1944 C C . VAL A 1 252 ? 27.603 -15.173 -13.664 1.00 87.75 252 VAL A C 1
ATOM 1946 O O . VAL A 1 252 ? 27.147 -15.999 -14.457 1.00 87.75 252 VAL A O 1
ATOM 1949 N N . VAL A 1 253 ? 28.102 -15.505 -12.477 1.00 87.69 253 VAL A N 1
ATOM 1950 C CA . VAL A 1 253 ? 28.139 -16.877 -11.968 1.00 87.69 253 VAL A CA 1
ATOM 1951 C C . VAL A 1 253 ? 27.267 -17.026 -10.731 1.00 87.69 253 VAL A C 1
ATOM 1953 O O . VAL A 1 253 ? 27.149 -16.115 -9.913 1.00 87.69 253 VAL A O 1
ATOM 1956 N N . ASN A 1 254 ? 26.676 -18.203 -10.563 1.00 85.62 254 ASN A N 1
ATOM 1957 C CA . ASN A 1 254 ? 26.043 -18.555 -9.298 1.00 85.62 254 ASN A CA 1
ATOM 1958 C C . ASN A 1 254 ? 27.094 -18.907 -8.231 1.00 85.62 254 ASN A C 1
ATOM 1960 O O . ASN A 1 254 ? 28.287 -19.050 -8.514 1.00 85.62 254 ASN A O 1
ATOM 1964 N N . ARG A 1 255 ? 26.653 -19.136 -6.989 1.00 84.38 255 ARG A N 1
ATOM 1965 C CA . ARG A 1 255 ? 27.549 -19.523 -5.877 1.00 84.38 255 ARG A CA 1
ATOM 1966 C C . ARG A 1 255 ? 28.293 -20.848 -6.085 1.00 84.38 255 ARG A C 1
ATOM 1968 O O . ARG A 1 255 ? 29.271 -21.107 -5.391 1.00 84.38 255 ARG A O 1
ATOM 1975 N N . ALA A 1 256 ? 27.841 -21.689 -7.016 1.00 78.94 256 ALA A N 1
ATOM 1976 C CA . ALA A 1 256 ? 28.529 -22.920 -7.403 1.00 78.94 256 ALA A CA 1
ATOM 1977 C C . ALA A 1 256 ? 29.608 -22.690 -8.484 1.00 78.94 256 ALA A C 1
ATOM 1979 O O . ALA A 1 256 ? 30.230 -23.653 -8.930 1.00 78.94 256 ALA A O 1
ATOM 1980 N N . GLY A 1 257 ? 29.833 -21.438 -8.906 1.00 78.81 257 GLY A N 1
ATOM 1981 C CA . GLY A 1 257 ? 30.801 -21.062 -9.937 1.00 78.81 257 GLY A CA 1
ATOM 1982 C C . GLY A 1 257 ? 30.334 -21.356 -11.364 1.00 78.81 257 GLY A C 1
ATOM 1983 O O . GLY A 1 257 ? 31.144 -21.355 -12.288 1.00 78.81 257 GLY A O 1
ATOM 1984 N N . VAL A 1 258 ? 29.045 -21.642 -11.562 1.00 81.62 258 VAL A N 1
ATOM 1985 C CA . VAL A 1 258 ? 28.476 -21.918 -12.886 1.00 81.62 258 VAL A CA 1
ATOM 1986 C C . VAL A 1 258 ? 28.045 -20.605 -13.523 1.00 81.62 258 VAL A C 1
ATOM 1988 O O . VAL A 1 258 ? 27.323 -19.833 -12.897 1.00 81.62 258 VAL A O 1
ATOM 1991 N N . LEU A 1 259 ? 28.456 -20.373 -14.771 1.00 84.44 259 LEU A N 1
ATOM 1992 C CA . LEU A 1 259 ? 28.015 -19.237 -15.581 1.00 84.44 259 LEU A CA 1
ATOM 1993 C C . LEU A 1 259 ? 26.497 -19.314 -15.803 1.00 84.44 259 LEU A C 1
ATOM 1995 O O . LEU A 1 259 ? 25.999 -20.299 -16.346 1.00 84.44 259 LEU A O 1
ATOM 1999 N N . VAL A 1 260 ? 25.775 -18.283 -15.369 1.00 86.25 260 VAL A N 1
ATOM 2000 C CA . VAL A 1 260 ? 24.307 -18.173 -15.457 1.00 86.25 260 VAL A CA 1
ATOM 2001 C C . VAL A 1 260 ? 23.844 -17.038 -16.372 1.00 86.25 260 VAL A C 1
ATOM 2003 O O . VAL A 1 260 ? 22.688 -17.028 -16.788 1.00 86.25 260 VAL A O 1
ATOM 2006 N N . GLY A 1 261 ? 24.736 -16.116 -16.734 1.00 86.06 261 GLY A N 1
ATOM 2007 C CA . GLY A 1 261 ? 24.441 -15.046 -17.682 1.00 86.06 261 GLY A CA 1
ATOM 2008 C C . GLY A 1 261 ? 25.631 -14.126 -17.917 1.00 86.06 261 GLY A C 1
ATOM 2009 O O . GLY A 1 261 ? 26.727 -14.346 -17.399 1.00 86.06 261 GLY A O 1
ATOM 2010 N N . VAL A 1 262 ? 25.415 -13.078 -18.706 1.00 88.12 262 VAL A N 1
ATOM 2011 C CA . VAL A 1 262 ? 26.414 -12.031 -18.959 1.00 88.12 262 VAL A CA 1
ATOM 2012 C C . VAL A 1 262 ? 25.778 -10.649 -18.894 1.00 88.12 262 VAL A C 1
ATOM 2014 O O . VAL A 1 262 ? 24.633 -10.474 -19.289 1.00 88.12 262 VAL A O 1
ATOM 2017 N N . ILE A 1 263 ? 26.503 -9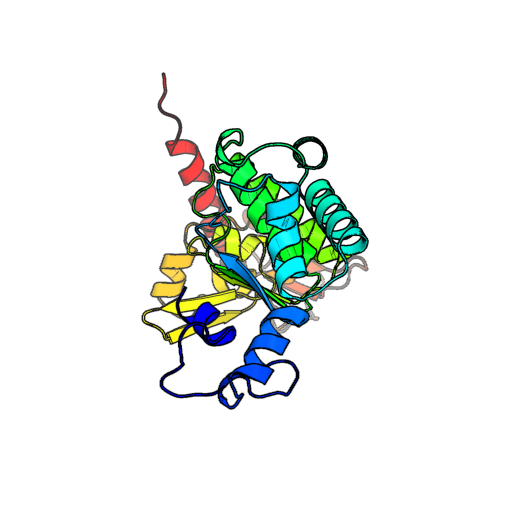.638 -18.427 1.00 87.38 263 ILE A N 1
ATOM 2018 C CA . ILE A 1 263 ? 26.034 -8.251 -18.363 1.00 87.38 263 ILE A CA 1
ATOM 2019 C C . ILE A 1 263 ? 26.785 -7.447 -19.425 1.00 87.38 263 ILE A C 1
ATOM 2021 O O . ILE A 1 263 ? 27.979 -7.176 -19.258 1.00 87.38 263 ILE A O 1
ATOM 2025 N N . PRO A 1 264 ? 26.120 -7.038 -20.520 1.00 85.75 264 PRO A N 1
ATOM 2026 C CA . PRO A 1 264 ? 26.701 -6.100 -21.469 1.00 85.75 264 PRO A CA 1
ATOM 2027 C C . PRO A 1 264 ? 27.080 -4.787 -20.776 1.00 85.75 264 PRO A C 1
ATOM 2029 O O . PRO A 1 264 ? 26.298 -4.251 -19.987 1.00 85.75 264 PRO A O 1
ATOM 2032 N N . LEU A 1 265 ? 28.244 -4.225 -21.116 1.00 82.31 265 LEU A N 1
ATOM 2033 C CA . LEU A 1 265 ? 28.725 -2.975 -20.510 1.00 82.31 265 LEU A CA 1
ATOM 2034 C C . LEU A 1 265 ? 27.751 -1.806 -20.720 1.00 82.31 265 LEU A C 1
ATOM 2036 O O . LEU A 1 265 ? 27.614 -0.962 -19.846 1.00 82.31 265 LEU A O 1
ATOM 2040 N N . GLU A 1 266 ? 27.008 -1.788 -21.829 1.00 79.06 266 GLU A N 1
ATOM 2041 C CA . GLU A 1 266 ? 25.957 -0.791 -22.073 1.00 79.06 266 GLU A CA 1
ATOM 2042 C C . GLU A 1 266 ? 24.795 -0.887 -21.072 1.00 79.06 266 GLU A C 1
ATOM 2044 O O . GLU A 1 266 ? 24.244 0.137 -20.668 1.00 79.06 266 GLU A O 1
ATOM 2049 N N . ARG A 1 267 ? 24.416 -2.104 -20.655 1.00 80.44 267 ARG A N 1
ATOM 2050 C CA . ARG A 1 267 ? 23.380 -2.315 -19.632 1.00 80.44 267 ARG A CA 1
ATOM 2051 C C . ARG A 1 267 ? 23.868 -1.867 -18.262 1.00 80.44 267 ARG A C 1
ATOM 2053 O O . ARG A 1 267 ? 23.122 -1.198 -17.554 1.00 80.44 267 ARG A O 1
ATOM 2060 N N . LEU A 1 268 ? 25.118 -2.188 -17.929 1.00 83.19 268 LEU A N 1
ATOM 2061 C CA . LEU A 1 268 ? 25.742 -1.724 -16.695 1.00 83.19 268 LEU A CA 1
ATOM 2062 C C . LEU A 1 268 ? 25.838 -0.192 -16.664 1.00 83.19 268 LEU A C 1
ATOM 2064 O O . LEU A 1 268 ? 25.423 0.422 -15.690 1.00 83.19 268 LEU A O 1
ATOM 2068 N N . ALA A 1 269 ? 26.288 0.435 -17.753 1.00 79.69 269 ALA A N 1
ATOM 2069 C CA . ALA A 1 269 ? 26.378 1.889 -17.859 1.00 79.69 269 ALA A CA 1
ATOM 2070 C C . ALA A 1 269 ? 25.010 2.576 -17.712 1.00 79.69 269 ALA A C 1
ATOM 2072 O O . ALA A 1 269 ? 24.914 3.605 -17.053 1.00 79.69 269 ALA A O 1
ATOM 2073 N N . ARG A 1 270 ? 23.931 2.007 -18.272 1.00 76.19 270 ARG A N 1
ATOM 2074 C CA . ARG A 1 270 ? 22.570 2.531 -18.052 1.00 76.19 270 ARG A CA 1
ATOM 2075 C C . ARG A 1 270 ? 22.151 2.443 -16.588 1.00 76.19 270 ARG A C 1
ATOM 2077 O O . ARG A 1 270 ? 21.627 3.421 -16.071 1.00 76.19 270 ARG A O 1
ATOM 2084 N N . ALA A 1 271 ? 22.415 1.313 -15.933 1.00 74.56 271 ALA A N 1
ATOM 2085 C CA . ALA A 1 271 ? 22.135 1.157 -14.509 1.00 74.56 271 ALA A CA 1
ATOM 2086 C C . ALA A 1 271 ? 22.926 2.171 -13.657 1.00 74.56 271 ALA A C 1
ATOM 2088 O O . ALA A 1 271 ? 22.369 2.734 -12.723 1.00 74.56 271 ALA A O 1
ATOM 2089 N N . MET A 1 272 ? 24.181 2.464 -14.024 1.00 74.31 272 MET A N 1
ATOM 2090 C CA . MET A 1 272 ? 25.024 3.466 -13.356 1.00 74.31 272 MET A CA 1
ATOM 2091 C C . MET A 1 272 ? 24.554 4.906 -13.567 1.00 74.31 272 MET A C 1
ATOM 2093 O O . MET A 1 272 ? 24.545 5.680 -12.621 1.00 74.31 272 MET A O 1
ATOM 2097 N N . VAL A 1 273 ? 24.168 5.289 -14.788 1.00 67.81 273 VAL A N 1
ATOM 2098 C CA . VAL A 1 273 ? 23.710 6.662 -15.077 1.00 67.81 273 VAL A CA 1
ATOM 2099 C C . VAL A 1 273 ? 22.412 6.976 -14.332 1.00 67.81 273 VAL A C 1
ATOM 2101 O O . VAL A 1 273 ? 22.260 8.082 -13.818 1.00 67.81 273 VAL A O 1
ATOM 2104 N N . SER A 1 274 ? 21.504 6.001 -14.226 1.00 62.41 274 SER A N 1
ATOM 2105 C CA . SER A 1 274 ? 20.317 6.116 -13.373 1.00 62.41 274 SER A CA 1
ATOM 2106 C C . SER A 1 274 ? 20.677 6.290 -11.889 1.00 62.41 274 SER A C 1
ATOM 2108 O O . SER A 1 274 ? 19.965 6.983 -11.171 1.00 62.41 274 SER A O 1
ATOM 2110 N N . ASP A 1 275 ? 21.804 5.736 -11.433 1.00 58.06 275 ASP A N 1
ATOM 2111 C CA . ASP A 1 275 ? 22.279 5.869 -10.049 1.00 58.06 275 ASP A CA 1
ATOM 2112 C C . ASP A 1 275 ? 23.036 7.194 -9.788 1.00 58.06 275 ASP A C 1
ATOM 2114 O O . ASP A 1 275 ? 22.806 7.858 -8.778 1.00 58.06 275 ASP A O 1
ATOM 2118 N N . GLU A 1 276 ? 23.886 7.657 -10.713 1.00 50.06 276 GLU A N 1
ATOM 2119 C CA . GLU A 1 276 ? 24.631 8.924 -10.579 1.00 50.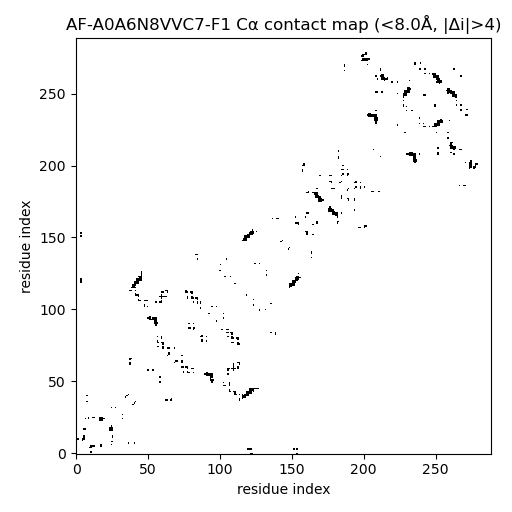06 276 GLU A CA 1
ATOM 2120 C C . GLU A 1 276 ? 23.726 10.165 -10.659 1.00 50.06 276 GLU A C 1
ATOM 2122 O O . GLU A 1 276 ? 23.902 11.102 -9.872 1.00 50.06 276 GLU A O 1
ATOM 2127 N N . ALA A 1 277 ? 22.733 10.175 -11.560 1.00 42.88 277 ALA A N 1
ATOM 2128 C CA . ALA A 1 277 ? 21.735 11.250 -11.639 1.00 42.88 277 ALA A CA 1
ATOM 2129 C C . ALA A 1 277 ? 20.953 11.380 -10.321 1.00 42.88 277 ALA A C 1
ATOM 2131 O O . ALA A 1 277 ? 20.718 12.480 -9.813 1.00 42.88 277 ALA A O 1
ATOM 2132 N N . ALA A 1 278 ? 20.656 10.237 -9.707 1.00 40.66 278 ALA A N 1
ATOM 2133 C CA . ALA A 1 278 ? 20.077 10.154 -8.385 1.00 40.66 278 ALA A CA 1
ATOM 2134 C C . ALA A 1 278 ? 20.994 10.756 -7.302 1.00 40.66 278 ALA A C 1
ATOM 2136 O O . ALA A 1 278 ? 20.520 11.557 -6.496 1.00 40.66 278 ALA A O 1
ATOM 2137 N N . VAL A 1 279 ? 22.294 10.435 -7.262 1.00 38.06 279 VAL A N 1
ATOM 2138 C CA . VAL A 1 279 ? 23.232 10.951 -6.238 1.00 38.06 279 VAL A CA 1
ATOM 2139 C C . VAL A 1 279 ? 23.432 12.470 -6.334 1.00 38.06 279 VAL A C 1
ATOM 2141 O O . VAL A 1 279 ? 23.412 13.144 -5.297 1.00 38.06 279 VAL A O 1
ATOM 2144 N N . ALA A 1 280 ? 23.537 13.030 -7.543 1.00 36.22 280 ALA A N 1
ATOM 2145 C CA . ALA A 1 280 ? 23.745 14.466 -7.749 1.00 36.22 280 ALA A CA 1
ATOM 2146 C C . ALA A 1 280 ? 22.575 15.324 -7.216 1.00 36.22 280 ALA A C 1
ATOM 2148 O O . ALA A 1 280 ? 22.801 16.370 -6.602 1.00 36.22 280 ALA A O 1
ATOM 2149 N N . ALA A 1 281 ? 21.334 14.836 -7.337 1.00 37.38 281 ALA A N 1
ATOM 2150 C CA . ALA A 1 281 ? 20.135 15.520 -6.843 1.00 37.38 281 ALA A CA 1
ATOM 2151 C C . ALA A 1 281 ? 20.036 15.586 -5.301 1.00 37.38 281 ALA A C 1
ATOM 2153 O O . ALA A 1 281 ? 19.333 16.438 -4.761 1.00 37.38 281 ALA A O 1
ATOM 2154 N N . THR A 1 282 ? 20.750 14.724 -4.560 1.00 37.50 282 THR A N 1
ATOM 2155 C CA . THR A 1 282 ? 20.849 14.836 -3.084 1.00 37.50 282 THR A CA 1
ATOM 2156 C C . THR A 1 282 ? 21.835 15.895 -2.615 1.00 37.50 282 THR A C 1
ATOM 2158 O O . THR A 1 282 ? 21.669 16.425 -1.521 1.00 37.50 282 THR A O 1
ATOM 2161 N N . THR A 1 283 ? 22.863 16.189 -3.408 1.00 40.09 283 THR A N 1
ATOM 2162 C CA . THR A 1 283 ? 23.940 17.113 -3.025 1.00 40.09 283 THR A CA 1
ATOM 2163 C C . THR A 1 283 ? 23.619 18.582 -3.298 1.00 40.09 283 THR A C 1
ATOM 2165 O O . THR A 1 283 ? 24.234 19.449 -2.688 1.00 40.09 283 THR A O 1
ATOM 2168 N N . GLU A 1 284 ? 22.628 18.890 -4.139 1.00 39.25 284 GLU A N 1
ATOM 2169 C CA . GLU A 1 284 ? 22.204 20.279 -4.401 1.00 39.25 284 GLU A CA 1
ATOM 2170 C C . GLU A 1 284 ? 21.141 20.809 -3.409 1.00 39.25 284 GLU A C 1
ATOM 2172 O O . GLU A 1 284 ? 20.712 21.957 -3.508 1.00 39.25 284 GLU A O 1
ATOM 2177 N N . GLY A 1 285 ? 20.733 20.002 -2.418 1.00 35.25 285 GLY A N 1
ATOM 2178 C CA . GLY A 1 285 ? 19.725 20.359 -1.407 1.00 35.25 285 GLY A CA 1
ATOM 2179 C C . GLY A 1 285 ? 20.253 20.967 -0.100 1.00 35.25 285 GLY A C 1
ATOM 2180 O O . GLY A 1 285 ? 19.448 21.278 0.777 1.00 35.25 285 GLY A O 1
ATOM 2181 N N . GLU A 1 286 ? 21.567 21.145 0.062 1.00 32.19 286 GLU A N 1
ATOM 2182 C CA . GLU A 1 286 ? 22.158 21.810 1.232 1.00 32.19 286 GLU A CA 1
ATOM 2183 C C . GLU A 1 286 ? 22.452 23.288 0.905 1.00 32.19 286 GLU A C 1
ATOM 2185 O O . GLU A 1 286 ? 23.463 23.589 0.265 1.00 32.19 286 GLU A O 1
ATOM 2190 N N . PRO A 1 287 ? 21.613 24.261 1.317 1.00 37.97 287 PRO A N 1
ATOM 2191 C CA . PRO A 1 287 ? 22.061 25.641 1.339 1.00 37.97 287 PRO A CA 1
ATOM 2192 C C . PRO A 1 287 ? 23.091 25.772 2.463 1.00 37.97 287 PRO A C 1
ATOM 2194 O O . PRO A 1 287 ? 22.765 25.627 3.641 1.00 37.97 287 PRO A O 1
ATOM 2197 N N . ALA A 1 288 ? 24.336 26.047 2.078 1.00 38.53 288 ALA A N 1
ATOM 2198 C CA . ALA A 1 288 ? 25.384 26.488 2.985 1.00 38.53 288 ALA A CA 1
ATOM 2199 C C . ALA A 1 288 ? 24.879 27.691 3.804 1.00 38.53 288 ALA A C 1
ATOM 2201 O O . ALA A 1 288 ? 24.662 28.777 3.259 1.00 38.53 288 ALA A O 1
ATOM 2202 N N . GLY A 1 289 ? 24.641 27.457 5.096 1.00 37.75 289 GLY A N 1
ATOM 2203 C CA . GLY A 1 289 ? 24.480 28.488 6.119 1.00 37.75 289 GLY A CA 1
ATOM 2204 C C . GLY A 1 289 ? 25.823 28.855 6.727 1.00 37.75 289 GLY A C 1
ATOM 2205 O O . GLY A 1 289 ? 26.657 27.937 6.896 1.00 37.75 289 GLY A O 1
#

Solvent-accessible surface area (backbone atoms only — not comparable to full-atom values): 16545 Å² total; per-residue (Å²): 110,68,67,66,33,37,71,74,53,79,38,81,69,94,70,86,82,41,74,55,97,90,40,57,62,72,76,48,55,77,65,60,50,50,50,44,54,56,58,39,42,28,68,30,48,62,70,49,78,72,54,75,92,35,32,43,40,56,48,19,21,40,63,38,55,77,56,66,52,56,73,66,60,28,52,52,39,18,45,54,23,24,45,74,62,74,40,56,92,44,36,83,39,42,58,89,80,47,55,76,66,54,49,45,40,46,29,49,21,28,29,54,37,60,70,30,57,30,38,37,32,37,33,73,51,76,92,47,57,74,65,64,36,50,54,53,51,51,51,50,52,57,46,44,76,74,66,71,54,51,72,50,78,43,71,91,50,60,58,55,47,48,74,76,32,80,61,42,73,45,69,56,99,91,39,79,74,46,74,35,41,43,67,48,47,58,76,57,41,85,46,73,64,49,42,63,70,38,44,68,35,66,48,78,86,72,40,27,41,59,76,62,36,40,72,78,59,99,62,96,80,68,80,80,60,83,89,42,64,43,46,33,79,38,34,50,81,67,44,49,66,56,54,77,73,44,94,61,56,35,35,26,18,44,99,87,70,46,80,65,32,32,29,47,58,70,57,52,50,53,56,47,52,25,34,52,53,27,53,55,65,63,68,74,70,67,79,88,124

Nearest PDB structures (foldseek):
  7ahc-assembly1_C  TM=9.534E-01  e=3.808E-19  Lactococcus lactis subsp. lactis
  7ahd-assembly1_D  TM=8.914E-01  e=5.440E-20  Lactococcus lactis subsp. lactis
  7ahh-assembly1_D  TM=7.203E-01  e=5.102E-21  Lactococcus lactis subsp. lactis
  3rlf-assembly1_B  TM=9.051E-01  e=2.943E-14  Escherichia coli K-12
  8g3l-assembly1_B  TM=8.705E-01  e=4.082E-13  Bacillus subtilis subsp. subtilis str. 168